Protein AF-A0A2N9E456-F1 (afdb_monomer_lite)

Organism: Fagus sylvatica (NCBI:txid28930)

Sequence (264 aa):
MEGVVNAGYGVIGQSILLLRNAWPKTLQVLQVRELAEKDSENGVFKTLRSDVTRFLTTILIGTTVINIGATALVTEAATAIFGEAGVSAATGVMTVAILLLTEITPKSIAVHNATEVARFVVRPVAWLSLVLYPVGRVVTYLSMGMLKILGLKGISEPYVTEDELKLMLRGAELSGAIEEEEQVMTPLVDVVAIDASAILIDFHTLWVTHQYSRVPVFEQRVDNIVGIAYAMDLLDYAQKGELLETTTVGDMAHKPAYFVPGNL

Radius of gyration: 32.32 Å; chains: 1; bounding box: 83×36×90 Å

pLDDT: mean 74.32, std 17.69, range [34.09, 96.12]

Structure (mmCIF, N/CA/C/O backbone):
data_AF-A0A2N9E456-F1
#
_entry.id   AF-A0A2N9E456-F1
#
loop_
_atom_site.group_PDB
_atom_site.id
_atom_site.type_symbol
_atom_site.label_atom_id
_atom_site.label_alt_id
_atom_site.label_comp_id
_atom_site.label_asym_id
_atom_site.label_entity_id
_atom_site.label_seq_id
_atom_site.pdbx_PDB_ins_code
_atom_site.Cartn_x
_atom_site.Cartn_y
_atom_site.Cartn_z
_atom_site.occupancy
_atom_site.B_iso_or_equiv
_atom_site.auth_seq_id
_atom_site.auth_comp_id
_atom_site.auth_asym_id
_atom_site.auth_atom_id
_atom_site.pdbx_PDB_model_num
ATOM 1 N N . MET A 1 1 ? 40.305 11.218 13.269 1.00 42.56 1 MET A N 1
ATOM 2 C CA . MET A 1 1 ? 39.762 10.784 11.959 1.00 42.56 1 MET A CA 1
ATOM 3 C C . MET A 1 1 ? 38.807 9.590 12.055 1.00 42.56 1 MET A C 1
ATOM 5 O O . MET A 1 1 ? 38.138 9.315 11.074 1.00 42.56 1 MET A O 1
ATOM 9 N N . GLU A 1 2 ? 38.655 8.932 13.211 1.00 36.19 2 GLU A N 1
ATOM 10 C CA . GLU A 1 2 ? 37.734 7.786 13.369 1.00 36.19 2 GLU A CA 1
ATOM 11 C C . GLU A 1 2 ? 36.266 8.180 13.641 1.00 36.19 2 GLU A C 1
ATOM 13 O O . GLU A 1 2 ? 35.354 7.427 13.314 1.00 36.19 2 GLU A O 1
ATOM 18 N N . GLY A 1 3 ? 36.006 9.392 14.152 1.00 36.09 3 GLY A N 1
ATOM 19 C CA . GLY A 1 3 ? 34.644 9.859 14.464 1.00 36.09 3 GLY A CA 1
ATOM 20 C C . GLY A 1 3 ? 33.765 10.200 13.250 1.00 36.09 3 GLY A C 1
ATOM 21 O O . GLY A 1 3 ? 32.547 10.107 13.336 1.00 36.09 3 GLY A O 1
ATOM 22 N N . VAL A 1 4 ? 34.361 10.546 12.101 1.00 43.16 4 VAL A N 1
ATOM 23 C CA . VAL A 1 4 ? 33.618 10.875 10.863 1.00 43.16 4 VAL A CA 1
ATOM 24 C C . VAL A 1 4 ? 33.298 9.612 10.056 1.00 43.16 4 VAL A C 1
ATOM 26 O O . VAL A 1 4 ? 32.248 9.520 9.427 1.00 43.16 4 VAL A O 1
ATOM 29 N N . VAL A 1 5 ? 34.164 8.599 10.135 1.00 42.00 5 VAL A N 1
ATOM 30 C CA . VAL A 1 5 ? 33.972 7.311 9.458 1.00 42.00 5 VAL A CA 1
ATOM 31 C C . VAL A 1 5 ? 32.828 6.524 10.109 1.00 42.00 5 VAL A C 1
ATOM 33 O O . VAL A 1 5 ? 32.003 5.959 9.398 1.00 42.00 5 VAL A O 1
ATOM 36 N N . ASN A 1 6 ? 32.694 6.568 11.440 1.00 40.19 6 ASN A N 1
ATOM 37 C CA . ASN A 1 6 ? 31.631 5.848 12.153 1.00 40.19 6 ASN A CA 1
ATOM 38 C C . ASN A 1 6 ? 30.237 6.497 11.993 1.00 40.19 6 ASN A C 1
ATOM 40 O O . ASN A 1 6 ? 29.226 5.800 11.943 1.00 40.19 6 ASN A O 1
ATOM 44 N N . ALA A 1 7 ? 30.175 7.824 11.817 1.00 44.28 7 ALA A N 1
ATOM 45 C CA . ALA A 1 7 ? 28.930 8.528 11.492 1.00 44.28 7 ALA A CA 1
ATOM 46 C C . ALA A 1 7 ? 28.419 8.187 10.076 1.00 44.28 7 ALA A C 1
ATOM 48 O O . ALA A 1 7 ? 27.214 8.047 9.868 1.00 44.28 7 ALA A O 1
ATOM 49 N N . GLY A 1 8 ? 29.328 7.976 9.114 1.00 38.44 8 GLY A N 1
ATOM 50 C CA . GLY A 1 8 ? 28.985 7.577 7.745 1.00 38.44 8 GLY A CA 1
ATOM 51 C C . GLY A 1 8 ? 28.333 6.193 7.656 1.00 38.44 8 GLY A C 1
ATOM 52 O O . GLY A 1 8 ? 27.357 6.027 6.927 1.00 38.44 8 GLY A O 1
ATOM 53 N N . TYR A 1 9 ? 28.798 5.216 8.444 1.00 42.78 9 TYR A N 1
ATOM 54 C CA . TYR A 1 9 ? 28.196 3.876 8.483 1.00 42.78 9 TYR A CA 1
ATOM 55 C C . TYR A 1 9 ? 26.791 3.864 9.105 1.00 42.78 9 TYR A C 1
ATOM 57 O O . TYR A 1 9 ? 25.938 3.103 8.651 1.00 42.78 9 TYR A O 1
ATOM 65 N N . GLY A 1 10 ? 26.515 4.735 10.084 1.00 41.53 10 GLY A N 1
ATOM 66 C CA . GLY A 1 10 ? 25.181 4.888 10.675 1.00 41.53 10 GLY A CA 1
ATOM 67 C C . GLY A 1 10 ? 24.162 5.493 9.706 1.00 41.53 10 GLY A C 1
ATOM 68 O O . GLY A 1 10 ? 23.054 4.975 9.582 1.00 41.53 10 GLY A O 1
ATOM 69 N N . VAL A 1 11 ? 24.556 6.530 8.957 1.00 48.69 11 VAL A N 1
ATOM 70 C CA . VAL A 1 11 ? 23.684 7.196 7.973 1.00 48.69 11 VAL A CA 1
ATOM 71 C C . VAL A 1 11 ? 23.459 6.313 6.746 1.00 48.69 11 VAL A C 1
ATOM 73 O O . VAL A 1 11 ? 22.325 6.170 6.307 1.00 48.69 11 VAL A O 1
ATOM 76 N N . ILE A 1 12 ? 24.497 5.640 6.235 1.00 45.59 12 ILE A N 1
ATOM 77 C CA . ILE A 1 12 ? 24.359 4.693 5.115 1.00 45.59 12 ILE A CA 1
ATOM 78 C C . ILE A 1 12 ? 23.543 3.465 5.549 1.00 45.59 12 ILE A C 1
ATOM 80 O O . ILE A 1 12 ? 22.688 3.007 4.796 1.00 45.59 12 ILE A O 1
ATOM 84 N N . GLY A 1 13 ? 23.726 2.976 6.779 1.00 39.78 13 GLY A N 1
ATOM 85 C CA . GLY A 1 13 ? 22.918 1.901 7.360 1.00 39.78 13 GLY A CA 1
ATOM 86 C C . GLY A 1 13 ? 21.447 2.286 7.546 1.00 39.78 13 GLY A C 1
ATOM 87 O O . GLY A 1 13 ? 20.573 1.493 7.203 1.00 39.78 13 GLY A O 1
ATOM 88 N N . GLN A 1 14 ? 21.158 3.511 8.004 1.00 39.75 14 GLN A N 1
ATOM 89 C CA . GLN A 1 14 ? 19.794 4.049 8.099 1.00 39.75 14 GLN A CA 1
ATOM 90 C C . GLN A 1 14 ? 19.174 4.315 6.727 1.00 39.75 14 GLN A C 1
ATOM 92 O O . GLN A 1 14 ? 18.017 3.970 6.530 1.00 39.75 14 GLN A O 1
ATOM 97 N N . SER A 1 15 ? 19.910 4.852 5.754 1.00 34.66 15 SER A N 1
ATOM 98 C CA . SER A 1 15 ? 19.414 5.023 4.383 1.00 34.66 15 SER A CA 1
ATOM 99 C C . SER A 1 15 ? 19.150 3.676 3.703 1.00 34.66 15 SER A C 1
ATOM 101 O O . SER A 1 15 ? 18.151 3.540 3.003 1.00 34.66 15 SER A O 1
ATOM 103 N N . ILE A 1 16 ? 19.973 2.654 3.962 1.00 40.09 16 ILE A N 1
ATOM 104 C CA . ILE A 1 16 ? 19.737 1.271 3.517 1.00 40.09 16 ILE A CA 1
ATOM 105 C C . ILE A 1 16 ? 18.525 0.662 4.232 1.00 40.09 16 ILE A C 1
ATOM 107 O O . ILE A 1 16 ? 17.759 -0.046 3.589 1.00 40.09 16 ILE A O 1
ATOM 111 N N . LEU A 1 17 ? 18.294 0.954 5.517 1.00 39.62 17 LEU A N 1
ATOM 112 C CA . LEU A 1 17 ? 17.092 0.522 6.246 1.00 39.62 17 LEU A CA 1
ATOM 113 C C . LEU A 1 17 ? 15.823 1.242 5.769 1.00 39.62 17 LEU A C 1
ATOM 115 O O . LEU A 1 17 ? 14.792 0.598 5.626 1.00 39.62 17 LEU A O 1
ATOM 119 N N . LEU A 1 18 ? 15.896 2.534 5.449 1.00 38.31 18 LEU A N 1
ATOM 120 C CA . LEU A 1 18 ? 14.799 3.306 4.855 1.00 38.31 18 LEU A CA 1
ATOM 121 C C . LEU A 1 18 ? 14.486 2.838 3.423 1.00 38.31 18 LEU A C 1
ATOM 123 O O . LEU A 1 18 ? 13.324 2.791 3.032 1.00 38.31 18 LEU A O 1
ATOM 127 N N . LEU A 1 19 ? 15.505 2.414 2.666 1.00 34.56 19 LEU A N 1
ATOM 128 C CA . LEU A 1 19 ? 15.345 1.750 1.367 1.00 34.56 19 LEU A CA 1
ATOM 129 C C . LEU A 1 19 ? 14.877 0.288 1.495 1.00 34.56 19 LEU A C 1
ATOM 131 O O . LEU A 1 19 ? 14.211 -0.212 0.592 1.00 34.56 19 LEU A O 1
ATOM 135 N N . ARG A 1 20 ? 15.193 -0.404 2.600 1.00 34.09 20 ARG A N 1
ATOM 136 C CA . ARG A 1 20 ? 14.698 -1.758 2.915 1.00 34.09 20 ARG A CA 1
ATOM 137 C C . ARG A 1 20 ? 13.231 -1.724 3.339 1.00 34.09 20 ARG A C 1
ATOM 139 O O . ARG A 1 20 ? 12.470 -2.602 2.950 1.00 34.09 20 ARG A O 1
ATOM 146 N N . ASN A 1 21 ? 12.830 -0.672 4.045 1.00 39.59 21 ASN A N 1
ATOM 147 C CA . ASN A 1 21 ? 11.460 -0.365 4.444 1.00 39.59 21 ASN A CA 1
ATOM 148 C C . ASN A 1 21 ? 10.699 0.335 3.309 1.00 39.59 21 ASN A C 1
ATOM 150 O O . ASN A 1 21 ? 9.959 1.275 3.578 1.00 39.59 21 ASN A O 1
ATOM 154 N N . ALA A 1 22 ? 10.926 -0.081 2.052 1.00 40.78 22 ALA A N 1
ATOM 155 C CA . ALA A 1 22 ? 10.379 0.505 0.829 1.00 40.78 22 ALA A CA 1
ATOM 156 C C . ALA A 1 22 ? 8.839 0.560 0.848 1.00 40.78 22 ALA A C 1
ATOM 158 O O . ALA A 1 22 ? 8.129 -0.235 0.226 1.00 40.78 22 ALA A O 1
ATOM 159 N N . TRP A 1 23 ? 8.392 1.617 1.510 1.00 42.38 23 TRP A N 1
ATOM 160 C CA . TRP A 1 23 ? 7.090 2.239 1.656 1.00 42.38 23 TRP A CA 1
ATOM 161 C C . TRP A 1 23 ? 6.220 2.235 0.386 1.00 42.38 23 TRP A C 1
ATOM 163 O O . TRP A 1 23 ? 5.009 2.093 0.521 1.00 42.38 23 TRP A O 1
ATOM 173 N N . PRO A 1 24 ? 6.753 2.272 -0.860 1.00 50.72 24 PRO A N 1
ATOM 174 C CA . PRO A 1 24 ? 5.898 2.194 -2.043 1.00 50.72 24 PRO A CA 1
ATOM 175 C C . PRO A 1 24 ? 5.266 0.816 -2.268 1.00 50.72 24 PRO A C 1
ATOM 177 O O . PRO A 1 24 ? 4.160 0.746 -2.792 1.00 50.72 24 PRO A O 1
ATOM 180 N N . LYS A 1 25 ? 5.943 -0.287 -1.913 1.00 43.06 25 LYS A N 1
ATOM 181 C CA . LYS A 1 25 ? 5.446 -1.637 -2.243 1.00 43.06 25 LYS A CA 1
ATOM 182 C C . LYS A 1 25 ? 4.416 -2.138 -1.236 1.00 43.06 25 LYS A C 1
ATOM 184 O O . LYS A 1 25 ? 3.420 -2.724 -1.643 1.00 43.06 25 LYS A O 1
ATOM 189 N N . THR A 1 26 ? 4.633 -1.903 0.055 1.00 41.91 26 THR A N 1
ATOM 190 C CA . THR A 1 26 ? 3.743 -2.381 1.125 1.00 41.91 26 THR A CA 1
ATOM 191 C C . THR A 1 26 ? 2.409 -1.634 1.137 1.00 41.91 26 THR A C 1
ATOM 193 O O . THR A 1 26 ? 1.362 -2.278 1.194 1.00 41.91 26 THR A O 1
ATOM 196 N N . LEU A 1 27 ? 2.422 -0.307 0.952 1.00 47.56 27 LEU A N 1
ATOM 197 C CA . LEU A 1 27 ? 1.199 0.494 0.804 1.00 47.56 27 LEU A CA 1
ATOM 198 C C . LEU A 1 27 ? 0.395 0.109 -0.445 1.00 47.56 27 LEU A C 1
ATOM 200 O O . LEU A 1 27 ? -0.823 -0.023 -0.364 1.00 47.56 27 LEU A O 1
ATOM 204 N N . GLN A 1 28 ? 1.057 -0.158 -1.578 1.00 54.62 28 GLN A N 1
ATOM 205 C CA . GLN A 1 28 ? 0.376 -0.626 -2.794 1.00 54.62 28 GLN A CA 1
ATOM 206 C C . GLN A 1 28 ? -0.283 -1.997 -2.598 1.00 54.62 28 GLN A C 1
ATOM 208 O O . GLN A 1 28 ? -1.392 -2.218 -3.077 1.00 54.62 28 GLN A O 1
ATOM 213 N N . VAL A 1 29 ? 0.364 -2.920 -1.876 1.00 49.62 29 VAL A N 1
ATOM 214 C CA . VAL A 1 29 ? -0.201 -4.252 -1.597 1.00 49.62 29 VAL A CA 1
ATOM 215 C C . VAL A 1 29 ? -1.412 -4.166 -0.663 1.00 49.62 29 VAL A C 1
ATOM 217 O O . VAL A 1 29 ? -2.379 -4.899 -0.868 1.00 49.62 29 VAL A O 1
ATOM 220 N N . LEU A 1 30 ? -1.392 -3.268 0.325 1.00 46.62 30 LEU A N 1
ATOM 221 C CA . LEU A 1 30 ? -2.513 -3.051 1.241 1.00 46.62 30 LEU A CA 1
ATOM 222 C C . LEU A 1 30 ? -3.697 -2.348 0.586 1.00 46.62 30 LEU A C 1
ATOM 224 O O . LEU A 1 30 ? -4.810 -2.844 0.707 1.00 46.62 30 LEU A O 1
ATOM 228 N N . GLN A 1 31 ? -3.468 -1.266 -0.162 1.00 54.47 31 GLN A N 1
ATOM 229 C CA . GLN A 1 31 ? -4.537 -0.597 -0.910 1.00 54.47 31 GLN A CA 1
ATOM 230 C C . GLN A 1 31 ? -5.197 -1.563 -1.896 1.00 54.47 31 GLN A C 1
ATOM 232 O O . GLN A 1 31 ? -6.417 -1.611 -1.998 1.00 54.47 31 GLN A O 1
ATOM 237 N N . VAL A 1 32 ? -4.409 -2.399 -2.581 1.00 54.12 32 VAL A N 1
ATOM 238 C CA . VAL A 1 32 ? -4.950 -3.447 -3.457 1.00 54.12 32 VAL A CA 1
ATOM 239 C C . VAL A 1 32 ? -5.761 -4.482 -2.671 1.00 54.12 32 VAL A C 1
ATOM 241 O O . VAL A 1 32 ? -6.774 -4.948 -3.183 1.00 54.12 32 VAL A O 1
ATOM 244 N N . ARG A 1 33 ? -5.354 -4.847 -1.448 1.00 53.81 33 ARG A N 1
ATOM 245 C CA . ARG A 1 33 ? -6.107 -5.778 -0.588 1.00 53.81 33 ARG A CA 1
ATOM 246 C C . ARG A 1 33 ? -7.411 -5.172 -0.071 1.00 53.81 33 ARG A C 1
ATOM 248 O O . ARG A 1 33 ? -8.433 -5.841 -0.153 1.00 53.81 33 ARG A O 1
ATOM 255 N N . GLU A 1 34 ? -7.387 -3.926 0.382 1.00 56.16 34 GLU A N 1
ATOM 256 C CA . GLU A 1 34 ? -8.561 -3.207 0.883 1.00 56.16 34 GLU A CA 1
ATOM 257 C C . GLU A 1 34 ? -9.582 -2.951 -0.239 1.00 56.16 34 GLU A C 1
ATOM 259 O O . GLU A 1 34 ? -10.774 -3.216 -0.084 1.00 56.16 34 GLU A O 1
ATOM 264 N N . LEU A 1 35 ? -9.112 -2.528 -1.420 1.00 56.62 35 LEU A N 1
ATOM 265 C CA . LEU A 1 35 ? -9.946 -2.383 -2.617 1.00 56.62 35 LEU A CA 1
ATOM 266 C C . LEU A 1 35 ? -10.495 -3.733 -3.105 1.00 56.62 35 LEU A C 1
ATOM 268 O O . LEU A 1 35 ? -11.605 -3.782 -3.627 1.00 56.62 35 LEU A O 1
ATOM 272 N N . ALA A 1 36 ? -9.752 -4.832 -2.917 1.00 54.03 36 ALA A N 1
ATOM 273 C CA . ALA A 1 36 ? -10.228 -6.181 -3.226 1.00 54.03 36 ALA A CA 1
ATOM 274 C C . ALA A 1 36 ? -11.288 -6.694 -2.242 1.00 54.03 36 ALA A C 1
ATOM 276 O O . ALA A 1 36 ? -12.082 -7.545 -2.624 1.00 54.03 36 ALA A O 1
ATOM 277 N N . GLU A 1 37 ? -11.273 -6.233 -0.990 1.00 55.62 37 GLU A N 1
ATOM 278 C CA . GLU A 1 37 ? -12.257 -6.609 0.036 1.00 55.62 37 GLU A CA 1
ATOM 279 C C . GLU A 1 37 ? -13.548 -5.794 -0.073 1.00 55.62 37 GLU A C 1
ATOM 281 O O . GLU A 1 37 ? -14.621 -6.306 0.236 1.00 55.62 37 GLU A O 1
ATOM 286 N N . LYS A 1 38 ? -13.460 -4.558 -0.580 1.00 56.03 38 LYS A N 1
ATOM 287 C CA . LYS A 1 38 ? -14.619 -3.700 -0.873 1.00 56.03 38 LYS A CA 1
ATOM 288 C C . LYS A 1 38 ? -15.322 -4.032 -2.202 1.00 56.03 38 LYS A C 1
ATOM 290 O O . LYS A 1 38 ? -16.465 -3.619 -2.384 1.00 56.03 38 LYS A O 1
ATOM 295 N N . ASP A 1 39 ? -14.677 -4.752 -3.127 1.00 55.53 39 ASP A N 1
ATOM 296 C CA . ASP A 1 39 ? -15.237 -5.100 -4.445 1.00 55.53 39 ASP A CA 1
ATOM 297 C C . ASP A 1 39 ? -15.754 -6.558 -4.486 1.00 55.53 39 ASP A C 1
ATOM 299 O O . ASP A 1 39 ? -15.208 -7.455 -3.848 1.00 55.53 39 ASP A O 1
ATOM 303 N N . SER A 1 40 ? -16.837 -6.799 -5.232 1.00 52.50 40 SER A N 1
ATOM 304 C CA . SER A 1 40 ? -17.591 -8.073 -5.256 1.00 52.50 40 SER A CA 1
ATOM 305 C C . SER A 1 40 ? -16.731 -9.331 -5.522 1.00 52.50 40 SER A C 1
ATOM 307 O O . SER A 1 40 ? -15.751 -9.275 -6.264 1.00 52.50 40 SER A O 1
ATOM 309 N N . GLU A 1 41 ? -17.141 -10.500 -4.991 1.00 49.47 41 GLU A N 1
ATOM 310 C CA . GLU A 1 41 ? -16.428 -11.809 -4.987 1.00 49.47 41 GLU A CA 1
ATOM 311 C C . GLU A 1 41 ? -15.869 -12.327 -6.342 1.00 49.47 41 GLU A C 1
ATOM 313 O O . GLU A 1 41 ? -15.070 -13.275 -6.364 1.00 49.47 41 GLU A O 1
ATOM 318 N N . ASN A 1 42 ? -16.237 -11.704 -7.470 1.00 51.50 42 ASN A N 1
ATOM 319 C CA . ASN A 1 42 ? -15.781 -12.022 -8.833 1.00 51.50 42 ASN A CA 1
ATOM 320 C C . ASN A 1 42 ? -14.944 -10.904 -9.496 1.00 51.50 42 ASN A C 1
ATOM 322 O O . ASN A 1 42 ? -14.706 -10.934 -10.706 1.00 51.50 42 ASN A O 1
ATOM 326 N N . GLY A 1 43 ? -14.500 -9.912 -8.723 1.00 60.53 43 GLY A N 1
ATOM 327 C CA . GLY A 1 43 ? -13.805 -8.729 -9.210 1.00 60.53 43 GLY A CA 1
ATOM 328 C C . GLY A 1 43 ? -12.388 -8.986 -9.729 1.00 60.53 43 GLY A C 1
ATOM 329 O O . GLY A 1 43 ? -11.659 -9.875 -9.289 1.00 60.53 43 GLY A O 1
ATOM 330 N N . VAL A 1 44 ? -11.976 -8.108 -10.641 1.00 60.12 44 VAL A N 1
ATOM 331 C CA . VAL A 1 44 ? -10.637 -7.974 -11.236 1.00 60.12 44 VAL A CA 1
ATOM 332 C C . VAL A 1 44 ? -9.503 -8.013 -10.185 1.00 60.12 44 VAL A C 1
ATOM 334 O O . VAL A 1 44 ? -8.397 -8.486 -10.452 1.00 60.12 44 VAL A O 1
ATOM 337 N N . PHE A 1 45 ? -9.799 -7.585 -8.958 1.00 62.91 45 PHE A N 1
ATOM 338 C CA . PHE A 1 45 ? -8.882 -7.565 -7.823 1.00 62.91 45 PHE A CA 1
ATOM 339 C C . PHE A 1 45 ? -8.581 -8.942 -7.210 1.00 62.91 45 PHE A C 1
ATOM 341 O O . PHE A 1 45 ? -7.511 -9.122 -6.629 1.00 62.91 45 PHE A O 1
ATOM 348 N N . LYS A 1 46 ? -9.443 -9.952 -7.398 1.00 67.38 46 LYS A N 1
ATOM 349 C CA . LYS A 1 46 ? -9.187 -11.330 -6.939 1.00 67.38 46 LYS A CA 1
ATOM 350 C C . LYS A 1 46 ? -7.993 -11.953 -7.660 1.00 67.38 46 LYS A C 1
ATOM 352 O O . LYS A 1 46 ? -7.142 -12.567 -7.022 1.00 67.38 46 LYS A O 1
ATOM 357 N N . THR A 1 47 ? -7.899 -11.744 -8.975 1.00 64.06 47 THR A N 1
ATOM 358 C CA . THR A 1 47 ? -6.756 -12.188 -9.792 1.00 64.06 47 THR A CA 1
ATOM 359 C C . THR A 1 47 ? -5.469 -11.465 -9.397 1.00 64.06 47 THR A C 1
ATOM 361 O O . THR A 1 47 ? -4.401 -12.074 -9.383 1.00 64.06 47 THR A O 1
ATOM 364 N N . LEU A 1 48 ? -5.574 -10.185 -9.024 1.00 64.12 48 LEU A N 1
ATOM 365 C CA . LEU A 1 48 ? -4.450 -9.421 -8.486 1.00 64.12 48 LEU A CA 1
ATOM 366 C C . LEU A 1 48 ? -3.982 -10.000 -7.148 1.00 64.12 48 LEU A C 1
ATOM 368 O O . LEU A 1 48 ? -2.793 -10.246 -6.979 1.00 64.12 48 LEU A O 1
ATOM 372 N N . ARG A 1 49 ? -4.917 -10.285 -6.233 1.00 64.19 49 ARG A N 1
ATOM 373 C CA . ARG A 1 49 ? -4.648 -10.838 -4.896 1.00 64.19 49 ARG A CA 1
ATOM 374 C C . ARG A 1 49 ? -4.042 -12.238 -4.944 1.00 64.19 49 ARG A C 1
ATOM 376 O O . ARG A 1 49 ? -3.165 -12.528 -4.136 1.00 64.19 49 ARG A O 1
ATOM 383 N N . SER A 1 50 ? -4.497 -13.097 -5.858 1.00 65.56 50 SER A N 1
ATOM 384 C CA . SER A 1 50 ? -4.037 -14.489 -5.917 1.00 65.56 50 SER A CA 1
ATOM 385 C C . SER A 1 50 ? 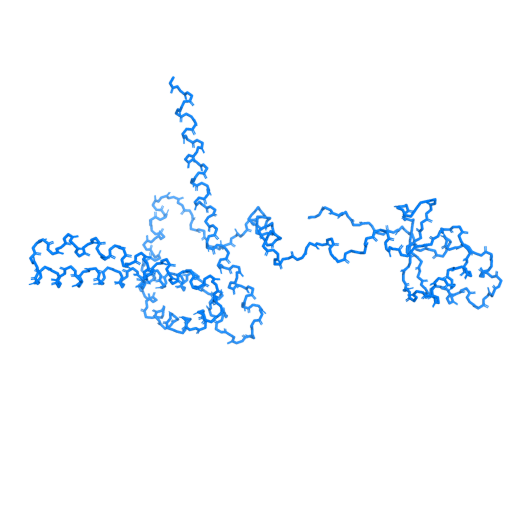-2.557 -14.625 -6.264 1.00 65.56 50 SER A C 1
ATOM 387 O O . SER A 1 50 ? -1.938 -15.598 -5.849 1.00 65.56 50 SER A O 1
ATOM 389 N N . ASP A 1 51 ? -1.992 -13.681 -7.025 1.00 66.88 51 ASP A N 1
ATOM 390 C CA . ASP A 1 51 ? -0.605 -13.794 -7.484 1.00 66.88 51 ASP A CA 1
ATOM 391 C C . ASP A 1 51 ? 0.026 -12.418 -7.779 1.00 66.88 51 ASP A C 1
ATOM 393 O O . ASP A 1 51 ? 0.474 -12.119 -8.893 1.00 66.88 51 ASP A O 1
ATOM 397 N N . VAL A 1 52 ? 0.040 -11.546 -6.759 1.00 68.44 52 VAL A N 1
ATOM 398 C CA . VAL A 1 52 ? 0.581 -10.173 -6.849 1.00 68.44 52 VAL A CA 1
ATOM 399 C C . VAL A 1 52 ? 2.014 -10.185 -7.382 1.00 68.44 52 VAL A C 1
ATOM 401 O O . VAL A 1 52 ? 2.360 -9.379 -8.243 1.00 68.44 52 VAL A O 1
ATOM 404 N N . THR A 1 53 ? 2.846 -11.122 -6.919 1.00 68.25 53 THR A N 1
ATOM 405 C CA . THR A 1 53 ? 4.244 -11.240 -7.350 1.00 68.25 53 THR A CA 1
ATOM 406 C C . THR A 1 53 ? 4.344 -11.470 -8.850 1.00 68.25 53 THR A C 1
ATOM 408 O O . THR A 1 53 ? 5.058 -10.733 -9.529 1.00 68.25 53 THR A O 1
ATOM 411 N N . ARG A 1 54 ? 3.589 -12.429 -9.399 1.00 71.81 54 ARG A N 1
ATOM 412 C CA . ARG A 1 54 ? 3.569 -12.684 -10.844 1.00 71.81 54 ARG A CA 1
ATOM 413 C C . ARG A 1 54 ? 3.137 -11.447 -11.626 1.00 71.81 54 ARG A C 1
ATOM 415 O O . ARG A 1 54 ? 3.718 -11.140 -12.671 1.00 71.81 54 ARG A O 1
ATOM 422 N N . PHE A 1 55 ? 2.133 -10.738 -11.126 1.00 73.19 55 PHE A N 1
ATOM 423 C CA . PHE A 1 55 ? 1.599 -9.547 -11.771 1.00 73.19 55 PHE A CA 1
ATOM 424 C C . PHE A 1 55 ? 2.620 -8.395 -11.783 1.00 73.19 55 PHE A C 1
ATOM 426 O O . PHE A 1 55 ? 2.903 -7.826 -12.840 1.00 73.19 55 PHE A O 1
ATOM 433 N N . LEU A 1 56 ? 3.267 -8.128 -10.644 1.00 74.25 56 LEU A N 1
ATOM 434 C CA . LEU A 1 56 ? 4.339 -7.136 -10.519 1.00 74.25 56 LEU A CA 1
ATOM 435 C C . LEU A 1 56 ? 5.556 -7.487 -11.382 1.00 74.25 56 LEU A C 1
ATOM 437 O O . LEU A 1 56 ? 6.101 -6.613 -12.055 1.00 74.25 56 LEU A O 1
ATOM 441 N N . THR A 1 57 ? 5.968 -8.757 -11.411 1.00 72.62 57 THR A N 1
ATOM 442 C CA . THR A 1 57 ? 7.066 -9.218 -12.272 1.00 72.62 57 THR A CA 1
ATOM 443 C C . THR A 1 57 ? 6.725 -9.044 -13.750 1.00 72.62 57 THR A C 1
ATOM 445 O O . THR A 1 57 ? 7.575 -8.611 -14.522 1.00 72.62 57 THR A O 1
ATOM 448 N N . THR A 1 58 ? 5.482 -9.319 -14.150 1.00 80.19 58 THR A N 1
ATOM 449 C CA . THR A 1 58 ? 5.025 -9.134 -15.537 1.00 80.19 58 THR A CA 1
ATOM 450 C C . THR A 1 58 ? 5.071 -7.663 -15.944 1.00 80.19 58 THR A C 1
ATOM 452 O O . THR A 1 58 ? 5.594 -7.348 -17.012 1.00 80.19 58 THR A O 1
ATOM 455 N N . ILE A 1 59 ? 4.575 -6.758 -15.090 1.00 80.75 59 ILE A N 1
ATOM 456 C CA . ILE A 1 59 ? 4.650 -5.310 -15.335 1.00 80.75 59 ILE A CA 1
ATOM 457 C C . ILE A 1 59 ? 6.106 -4.868 -15.446 1.00 80.75 59 ILE A C 1
ATOM 459 O O . ILE A 1 59 ? 6.442 -4.168 -16.393 1.00 80.75 59 ILE A O 1
ATOM 463 N N . LEU A 1 60 ? 6.969 -5.303 -14.523 1.00 81.56 60 LEU A N 1
ATOM 464 C CA . LEU A 1 60 ? 8.385 -4.942 -14.530 1.00 81.56 60 LEU A CA 1
ATOM 465 C C . LEU A 1 60 ? 9.080 -5.386 -15.822 1.00 81.56 60 LEU A C 1
ATOM 467 O O . LEU A 1 60 ? 9.766 -4.591 -16.453 1.00 81.56 60 LEU A O 1
ATOM 471 N N . ILE A 1 61 ? 8.873 -6.636 -16.247 1.00 81.38 61 ILE A N 1
ATOM 472 C CA . ILE A 1 61 ? 9.433 -7.132 -17.510 1.00 81.38 61 ILE A CA 1
ATOM 473 C C . ILE A 1 61 ? 8.896 -6.305 -18.682 1.00 81.38 61 ILE A C 1
ATOM 475 O O . ILE A 1 61 ? 9.673 -5.883 -19.536 1.00 81.38 61 ILE A O 1
ATOM 479 N N . GLY A 1 62 ? 7.587 -6.041 -18.713 1.00 83.75 62 GLY A N 1
ATOM 480 C CA . GLY A 1 62 ? 6.955 -5.253 -19.767 1.00 83.75 62 GLY A CA 1
ATOM 481 C C . GLY A 1 62 ? 7.533 -3.842 -19.873 1.00 83.75 62 GLY A C 1
ATOM 482 O O . GLY A 1 62 ? 7.932 -3.427 -20.961 1.00 83.75 62 GLY A O 1
ATOM 483 N N . THR A 1 63 ? 7.643 -3.122 -18.755 1.00 82.62 63 THR A N 1
ATOM 484 C CA . THR A 1 63 ? 8.201 -1.761 -18.745 1.00 82.62 63 THR A CA 1
ATOM 485 C C . THR A 1 63 ? 9.676 -1.756 -19.126 1.00 82.62 63 THR A C 1
ATOM 487 O O . THR A 1 63 ? 10.097 -0.895 -19.895 1.00 82.62 63 THR A O 1
ATOM 490 N N . THR A 1 64 ? 10.460 -2.738 -18.671 1.00 86.38 64 THR A N 1
ATOM 491 C CA . THR A 1 64 ? 11.865 -2.876 -19.071 1.00 86.38 64 THR A CA 1
ATOM 492 C C . THR A 1 64 ? 12.009 -3.130 -20.572 1.00 86.38 64 THR A C 1
ATOM 494 O O . THR A 1 64 ? 12.792 -2.443 -21.226 1.00 86.38 64 THR A O 1
ATOM 497 N N . VAL A 1 65 ? 11.244 -4.068 -21.140 1.00 87.75 65 VAL A N 1
ATOM 498 C CA . VAL A 1 65 ? 11.301 -4.384 -22.578 1.00 87.75 65 VAL A CA 1
ATOM 499 C C . VAL A 1 65 ? 10.897 -3.177 -23.420 1.00 87.75 65 VAL A C 1
ATOM 501 O O . VAL A 1 65 ? 11.595 -2.849 -24.378 1.00 87.75 65 VAL A O 1
ATOM 504 N N . ILE A 1 66 ? 9.818 -2.485 -23.044 1.00 88.25 66 ILE A N 1
ATOM 505 C CA . ILE A 1 66 ? 9.365 -1.279 -23.746 1.00 88.25 66 ILE A CA 1
ATOM 506 C C . ILE A 1 66 ? 10.425 -0.175 -23.663 1.00 88.25 66 ILE A C 1
ATOM 508 O O . ILE A 1 66 ? 10.735 0.426 -24.685 1.00 88.25 66 ILE A O 1
ATOM 512 N N . ASN A 1 67 ? 11.033 0.064 -22.497 1.00 88.50 67 ASN A N 1
ATOM 513 C CA . ASN A 1 67 ? 12.047 1.112 -22.335 1.00 88.50 67 ASN A CA 1
ATOM 514 C C . ASN A 1 67 ? 13.327 0.828 -23.128 1.00 88.50 67 ASN A C 1
ATOM 516 O O . ASN A 1 67 ? 13.857 1.730 -23.780 1.00 88.50 67 ASN A O 1
ATOM 520 N N . ILE A 1 68 ? 13.812 -0.417 -23.102 1.00 90.44 68 ILE A N 1
ATOM 521 C CA . ILE A 1 68 ? 14.998 -0.822 -23.867 1.00 90.44 68 ILE A CA 1
ATOM 522 C C . ILE A 1 68 ? 14.692 -0.760 -25.364 1.00 90.44 68 ILE A C 1
ATOM 524 O O . ILE A 1 68 ? 15.476 -0.190 -26.118 1.00 90.44 68 ILE A O 1
ATOM 528 N N . GLY A 1 69 ? 13.541 -1.288 -25.789 1.00 91.50 69 GLY A N 1
ATOM 529 C CA . GLY A 1 69 ? 13.120 -1.269 -27.188 1.00 91.50 69 GLY A CA 1
ATOM 530 C C . GLY A 1 69 ? 12.929 0.150 -27.719 1.00 91.50 69 GLY A C 1
ATOM 531 O O . GLY A 1 69 ? 13.459 0.482 -28.774 1.00 91.50 69 GLY A O 1
ATOM 532 N N . ALA A 1 70 ? 12.240 1.012 -26.969 1.00 89.88 70 ALA A N 1
ATOM 533 C CA . ALA A 1 70 ? 12.043 2.410 -27.337 1.00 89.88 70 ALA A CA 1
ATOM 534 C C . ALA A 1 70 ? 13.377 3.154 -27.433 1.00 89.88 70 ALA A C 1
ATOM 536 O O . ALA A 1 70 ? 13.614 3.849 -28.415 1.00 89.88 70 ALA A O 1
ATOM 537 N N . THR A 1 71 ? 14.270 2.970 -26.455 1.00 90.75 71 THR A N 1
ATOM 538 C CA . THR A 1 71 ? 15.611 3.571 -26.500 1.00 90.75 71 THR A CA 1
ATOM 539 C C . THR A 1 71 ? 16.384 3.089 -27.720 1.00 90.75 71 THR A C 1
ATOM 541 O O . THR A 1 71 ? 16.900 3.916 -28.460 1.00 90.75 71 THR A O 1
ATOM 544 N N . ALA A 1 72 ? 16.410 1.781 -27.982 1.00 91.75 72 ALA A N 1
ATOM 545 C CA . ALA A 1 72 ? 17.123 1.219 -29.125 1.00 91.75 72 ALA A CA 1
ATOM 546 C C . ALA A 1 72 ? 16.604 1.772 -30.462 1.00 91.75 72 ALA A C 1
ATOM 548 O O . ALA A 1 72 ? 17.398 2.254 -31.267 1.00 91.75 72 ALA A O 1
ATOM 549 N N . LEU A 1 73 ? 15.281 1.779 -30.665 1.00 92.00 73 LEU A N 1
ATOM 550 C CA . LEU A 1 73 ? 14.654 2.289 -31.889 1.00 92.00 73 LEU A CA 1
ATOM 551 C C . LEU A 1 73 ? 14.888 3.791 -32.076 1.00 92.00 73 LEU A C 1
ATOM 553 O O . LEU A 1 73 ? 15.169 4.243 -33.184 1.00 92.00 73 LEU A O 1
ATOM 557 N N . VAL A 1 74 ? 14.784 4.577 -31.002 1.00 91.69 74 VAL A N 1
ATOM 558 C CA . VAL A 1 74 ? 15.006 6.026 -31.067 1.00 91.69 74 VAL A CA 1
ATOM 559 C C . VAL A 1 74 ? 16.477 6.340 -31.314 1.00 91.69 74 VAL A C 1
ATOM 561 O O . VAL A 1 74 ? 16.776 7.217 -32.120 1.00 91.69 74 VAL A O 1
ATOM 564 N N . THR A 1 75 ? 17.401 5.618 -30.682 1.00 90.62 75 THR A N 1
ATOM 565 C CA . THR A 1 75 ? 18.836 5.759 -30.945 1.00 90.62 75 THR A CA 1
ATOM 566 C C . THR A 1 75 ? 19.175 5.383 -32.387 1.00 90.62 75 THR A C 1
ATOM 568 O O . THR A 1 75 ? 19.924 6.112 -33.037 1.00 90.62 75 THR A O 1
ATOM 571 N N . GLU A 1 76 ? 18.605 4.301 -32.921 1.00 91.88 76 GLU A N 1
ATOM 572 C CA . GLU A 1 76 ? 18.789 3.898 -34.320 1.00 91.88 76 GLU A CA 1
ATOM 573 C C . GLU A 1 76 ? 18.260 4.969 -35.284 1.00 91.88 76 GLU A C 1
ATOM 575 O O . GLU A 1 76 ? 18.991 5.433 -36.162 1.00 91.88 76 GLU A O 1
ATOM 580 N N . ALA A 1 77 ? 17.030 5.444 -35.069 1.00 91.31 77 ALA A N 1
ATOM 581 C CA . ALA A 1 77 ? 16.433 6.506 -35.875 1.00 91.31 77 ALA A CA 1
ATOM 582 C C . ALA A 1 77 ? 17.239 7.814 -35.797 1.00 91.31 77 ALA A C 1
ATOM 584 O O . ALA A 1 77 ? 17.481 8.465 -36.814 1.00 91.31 77 ALA A O 1
ATOM 585 N N . ALA A 1 78 ? 17.706 8.191 -34.605 1.00 92.19 78 ALA A N 1
ATOM 586 C CA . ALA A 1 78 ? 18.526 9.381 -34.412 1.00 92.19 78 ALA A CA 1
ATOM 587 C C . ALA A 1 78 ? 19.881 9.266 -35.119 1.00 92.19 78 ALA A C 1
ATOM 589 O O . ALA A 1 78 ? 20.333 10.236 -35.725 1.00 92.19 78 ALA A O 1
ATOM 590 N N . THR A 1 79 ? 20.490 8.079 -35.097 1.00 92.44 79 THR A N 1
ATOM 591 C CA . THR A 1 79 ? 21.736 7.805 -35.826 1.00 92.44 79 THR A CA 1
ATOM 592 C C . THR A 1 79 ? 21.519 7.926 -37.333 1.00 92.44 79 THR A C 1
ATOM 594 O O . THR A 1 79 ? 22.327 8.548 -38.019 1.00 92.44 79 THR A O 1
ATOM 597 N N . ALA A 1 80 ? 20.408 7.391 -37.850 1.00 91.69 80 ALA A N 1
ATOM 598 C CA . ALA A 1 80 ? 20.094 7.433 -39.277 1.00 91.69 80 ALA A CA 1
ATOM 599 C C . ALA A 1 80 ? 19.837 8.859 -39.800 1.00 91.69 80 ALA A C 1
ATOM 601 O O . ALA A 1 80 ? 20.187 9.163 -40.938 1.00 91.69 80 ALA A O 1
ATOM 602 N N . ILE A 1 81 ? 19.234 9.731 -38.983 1.00 92.31 81 ILE A N 1
ATOM 603 C CA . ILE A 1 81 ? 18.842 11.089 -39.400 1.00 92.31 81 ILE A CA 1
ATOM 604 C C . ILE A 1 81 ? 19.944 12.120 -39.112 1.00 92.31 81 ILE A C 1
ATOM 606 O O . ILE A 1 81 ? 20.186 13.007 -39.929 1.00 92.31 81 ILE A O 1
ATOM 610 N N . PHE A 1 82 ? 20.607 12.022 -37.957 1.00 89.44 82 PHE A N 1
ATOM 611 C CA . PHE A 1 82 ? 21.496 13.063 -37.426 1.00 89.44 82 PHE A CA 1
ATOM 612 C C . PHE A 1 82 ? 22.948 12.590 -37.213 1.00 89.44 82 PHE A C 1
ATOM 614 O O . PHE A 1 82 ? 23.779 13.365 -36.733 1.00 89.44 82 PHE A O 1
ATOM 621 N N . GLY A 1 83 ? 23.276 11.340 -37.559 1.00 88.62 83 GLY A N 1
ATOM 622 C CA . GLY A 1 83 ? 24.609 10.762 -37.365 1.00 88.62 83 GLY A CA 1
ATOM 623 C C . GLY A 1 83 ? 24.984 10.588 -35.888 1.00 88.62 83 GLY A C 1
ATOM 624 O O . GLY A 1 83 ? 24.123 10.555 -35.008 1.00 88.62 83 GLY A O 1
ATOM 625 N N . GLU A 1 84 ? 26.285 10.499 -35.589 1.00 85.25 84 GLU A N 1
ATOM 626 C CA . GLU A 1 84 ? 26.774 10.253 -34.218 1.00 85.25 84 GLU A CA 1
ATOM 627 C C . GLU A 1 84 ? 26.378 11.352 -33.216 1.00 85.25 84 GLU A C 1
ATOM 629 O O . GLU A 1 84 ? 26.105 11.062 -32.052 1.00 85.25 84 GLU A O 1
ATOM 634 N N . ALA A 1 85 ? 26.267 12.608 -33.662 1.00 83.69 85 ALA A N 1
ATOM 635 C CA . ALA A 1 85 ? 25.806 13.711 -32.814 1.00 83.69 85 ALA A CA 1
ATOM 636 C C . ALA A 1 85 ? 24.325 13.568 -32.404 1.00 83.69 85 ALA A C 1
ATOM 638 O O . ALA A 1 85 ? 23.921 14.070 -31.355 1.00 83.69 85 ALA A O 1
ATOM 639 N N . GLY A 1 86 ? 23.518 12.850 -33.193 1.00 85.25 86 GLY A N 1
ATOM 640 C CA . GLY A 1 86 ? 22.129 12.528 -32.867 1.00 85.25 86 GLY A CA 1
ATOM 641 C C . GLY A 1 86 ? 21.982 11.585 -31.678 1.00 85.25 86 GLY A C 1
ATOM 642 O O . GLY A 1 86 ? 21.008 11.683 -30.934 1.00 85.25 86 GLY A O 1
ATOM 643 N N . VAL A 1 87 ? 22.959 10.700 -31.462 1.00 89.88 87 VAL A N 1
ATOM 644 C CA . VAL A 1 87 ? 22.910 9.669 -30.414 1.00 89.88 87 VAL A CA 1
ATOM 645 C C . VAL A 1 87 ? 22.936 10.286 -29.018 1.00 89.88 87 VAL A C 1
ATOM 647 O O . VAL A 1 87 ? 22.165 9.882 -28.145 1.00 89.88 87 VAL A O 1
ATOM 650 N N . SER A 1 88 ? 23.792 11.285 -28.797 1.00 88.44 88 SER A N 1
ATOM 651 C CA . SER A 1 88 ? 23.924 11.948 -27.495 1.00 88.44 88 SER A CA 1
ATOM 652 C C . SER A 1 88 ? 22.667 12.747 -27.141 1.00 88.44 88 SER A C 1
ATOM 654 O O . SER A 1 88 ? 22.149 12.624 -26.028 1.00 88.44 88 SER A O 1
ATOM 656 N N . ALA A 1 89 ? 22.117 13.485 -28.110 1.00 87.06 89 ALA A N 1
ATOM 657 C CA . ALA A 1 89 ? 20.859 14.207 -27.953 1.00 87.06 89 ALA A CA 1
ATOM 658 C C . ALA A 1 89 ? 19.683 13.247 -27.699 1.00 87.06 89 ALA A C 1
ATOM 660 O O . ALA A 1 89 ? 18.916 13.448 -26.756 1.00 87.06 89 ALA A O 1
ATOM 661 N N . ALA A 1 90 ? 19.580 12.164 -28.477 1.00 89.38 90 ALA A N 1
ATOM 662 C CA . ALA A 1 90 ? 18.544 11.149 -28.312 1.00 89.38 90 ALA A CA 1
ATOM 663 C C . ALA A 1 90 ? 18.605 10.475 -26.938 1.00 89.38 90 ALA A C 1
ATOM 665 O O . ALA A 1 90 ? 17.571 10.295 -26.303 1.00 89.38 90 ALA A O 1
ATOM 666 N N . THR A 1 91 ? 19.805 10.169 -26.440 1.00 89.62 91 THR A N 1
ATOM 667 C CA . THR A 1 91 ? 19.995 9.560 -25.114 1.00 89.62 91 THR A CA 1
ATOM 668 C C . THR A 1 91 ? 19.502 10.484 -23.999 1.00 89.62 91 THR A C 1
ATOM 670 O O . THR A 1 91 ? 18.765 10.048 -23.110 1.00 89.62 91 THR A O 1
ATOM 673 N N . GLY A 1 92 ? 19.861 11.772 -24.056 1.00 90.25 92 GLY A N 1
ATOM 674 C CA . GLY A 1 92 ? 19.414 12.759 -23.070 1.00 90.25 92 GLY A CA 1
ATOM 675 C C . GLY A 1 92 ? 17.895 12.945 -23.082 1.00 90.25 92 GLY A C 1
ATOM 676 O O . GLY A 1 92 ? 17.252 12.870 -22.033 1.00 90.25 92 GLY A O 1
ATOM 677 N N . VAL A 1 93 ? 17.310 13.109 -24.272 1.00 90.56 93 VAL A N 1
ATOM 678 C CA . VAL A 1 93 ? 15.858 13.273 -24.442 1.00 90.56 93 VAL A CA 1
ATOM 679 C C . VAL A 1 93 ? 15.101 12.022 -23.993 1.00 90.56 93 VAL A C 1
ATOM 681 O O . VAL A 1 93 ? 14.132 12.139 -23.243 1.00 90.56 93 VAL A O 1
ATOM 684 N N . MET A 1 94 ? 15.559 10.827 -24.379 1.00 91.75 94 MET A N 1
ATOM 685 C CA . MET A 1 94 ? 14.919 9.566 -23.993 1.00 91.75 94 MET A CA 1
ATOM 686 C C . MET A 1 94 ? 14.979 9.312 -22.494 1.00 91.75 94 MET A C 1
ATOM 688 O O . MET A 1 94 ? 14.001 8.827 -21.933 1.00 91.75 94 MET A O 1
ATOM 692 N N . THR A 1 95 ? 16.074 9.678 -21.826 1.00 91.12 95 THR A N 1
ATOM 693 C CA . THR A 1 95 ? 16.186 9.532 -20.368 1.00 91.12 95 THR A CA 1
ATOM 694 C C . THR A 1 95 ? 15.099 10.340 -19.658 1.00 91.12 95 THR A C 1
ATOM 696 O O . THR A 1 95 ? 14.384 9.809 -18.810 1.00 91.12 95 THR A O 1
ATOM 699 N N . VAL A 1 96 ? 14.917 11.606 -20.045 1.00 93.12 96 VAL A N 1
ATOM 700 C CA . VAL A 1 96 ? 13.865 12.461 -19.474 1.00 93.12 96 VAL A CA 1
ATOM 701 C C . VAL A 1 96 ? 12.475 11.942 -19.848 1.00 93.12 96 VAL A C 1
ATOM 703 O O . VAL A 1 96 ? 11.600 11.858 -18.988 1.00 93.12 96 VAL A O 1
ATOM 706 N N . ALA A 1 97 ? 12.272 11.551 -21.108 1.00 91.00 97 ALA A N 1
ATOM 707 C CA . ALA A 1 97 ? 10.986 11.058 -21.588 1.00 91.00 97 ALA A CA 1
ATOM 708 C C . ALA A 1 97 ? 10.554 9.768 -20.875 1.00 91.00 97 ALA A C 1
ATOM 710 O O . ALA A 1 97 ? 9.414 9.685 -20.428 1.00 91.00 97 ALA A O 1
ATOM 711 N N . ILE A 1 98 ? 11.453 8.793 -20.710 1.00 90.06 98 ILE A N 1
ATOM 712 C CA . ILE A 1 98 ? 11.165 7.537 -20.002 1.00 90.06 98 ILE A CA 1
ATOM 713 C C . ILE A 1 98 ? 10.842 7.809 -18.533 1.00 90.06 98 ILE A C 1
ATOM 715 O O . ILE A 1 98 ? 9.852 7.282 -18.019 1.00 90.06 98 ILE A O 1
ATOM 719 N N . LEU A 1 99 ? 11.643 8.646 -17.863 1.00 89.44 99 LEU A N 1
ATOM 720 C CA . LEU A 1 99 ? 11.415 8.972 -16.456 1.00 89.44 99 LEU A CA 1
ATOM 721 C C . LEU A 1 99 ? 10.060 9.641 -16.251 1.00 89.44 99 LEU A C 1
ATOM 723 O O . LEU A 1 99 ? 9.318 9.250 -15.356 1.00 89.44 99 LEU A O 1
ATOM 727 N N . LEU A 1 100 ? 9.704 10.621 -17.079 1.00 87.31 100 LEU A N 1
ATOM 728 C CA . LEU A 1 100 ? 8.431 11.317 -16.930 1.00 87.31 100 LEU A CA 1
ATOM 729 C C . LEU A 1 100 ? 7.258 10.435 -17.370 1.00 87.31 100 LEU A C 1
ATOM 731 O O . LEU A 1 100 ? 6.352 10.183 -16.581 1.00 87.31 100 LEU A O 1
ATOM 735 N N . LEU A 1 101 ? 7.285 9.930 -18.603 1.00 85.00 101 LEU A N 1
ATOM 736 C CA . LEU A 1 101 ? 6.117 9.325 -19.245 1.00 85.00 101 LEU A CA 1
ATOM 737 C C . LEU A 1 101 ? 5.907 7.856 -18.890 1.00 85.00 101 LEU A C 1
ATOM 739 O O . LEU A 1 101 ? 4.760 7.420 -18.840 1.00 85.00 101 LEU A O 1
ATOM 743 N N . THR A 1 102 ? 6.974 7.090 -18.657 1.00 81.38 102 THR A N 1
ATOM 744 C CA . THR A 1 102 ? 6.866 5.643 -18.404 1.00 81.38 102 THR A CA 1
ATOM 745 C C . THR A 1 102 ? 6.984 5.303 -16.925 1.00 81.38 102 THR A C 1
ATOM 747 O O . THR A 1 102 ? 6.486 4.265 -16.488 1.00 81.38 102 THR A O 1
ATOM 750 N N . GLU A 1 103 ? 7.628 6.165 -16.138 1.00 78.19 103 GLU A N 1
ATOM 751 C CA . GLU A 1 103 ? 7.919 5.874 -14.741 1.00 78.19 103 GLU A CA 1
ATOM 752 C C . GLU A 1 103 ? 7.143 6.753 -13.756 1.00 78.19 103 GLU A C 1
ATOM 754 O O . GLU A 1 103 ? 6.309 6.234 -13.015 1.00 78.19 103 GLU A O 1
ATOM 759 N N . ILE A 1 104 ? 7.397 8.059 -13.727 1.00 78.56 104 ILE A N 1
ATOM 760 C CA . ILE A 1 104 ? 6.887 8.959 -12.686 1.00 78.56 104 ILE A CA 1
ATOM 761 C C . ILE A 1 104 ? 5.390 9.222 -12.877 1.00 78.56 104 ILE A C 1
ATOM 763 O O . ILE A 1 104 ? 4.610 8.999 -11.949 1.00 78.56 104 ILE A O 1
ATOM 767 N N . THR A 1 105 ? 4.964 9.657 -14.067 1.00 80.81 105 THR A N 1
ATOM 768 C CA . THR A 1 105 ? 3.564 10.032 -14.316 1.00 80.81 105 THR A CA 1
ATOM 769 C C . THR A 1 105 ? 2.601 8.847 -14.172 1.00 80.81 105 THR A C 1
ATOM 771 O O . THR A 1 105 ? 1.629 8.989 -13.427 1.00 80.81 105 THR A O 1
ATOM 774 N N . PRO A 1 106 ? 2.843 7.660 -14.769 1.00 78.00 106 PRO A N 1
ATOM 775 C CA . PRO A 1 106 ? 1.929 6.529 -14.609 1.00 78.00 106 PRO A CA 1
ATOM 776 C C . PRO A 1 106 ? 1.838 6.044 -13.162 1.00 78.00 106 PRO A C 1
ATOM 778 O O . PRO A 1 106 ? 0.744 5.729 -12.694 1.00 78.00 106 PRO A O 1
ATOM 781 N N . LYS A 1 107 ? 2.962 6.028 -12.427 1.00 74.69 107 LYS A N 1
ATOM 782 C CA . LYS A 1 107 ? 2.964 5.675 -10.998 1.00 74.69 107 LYS A CA 1
ATOM 783 C C . LYS A 1 107 ? 2.169 6.688 -10.177 1.00 74.69 107 LYS A C 1
ATOM 785 O O . LYS A 1 107 ? 1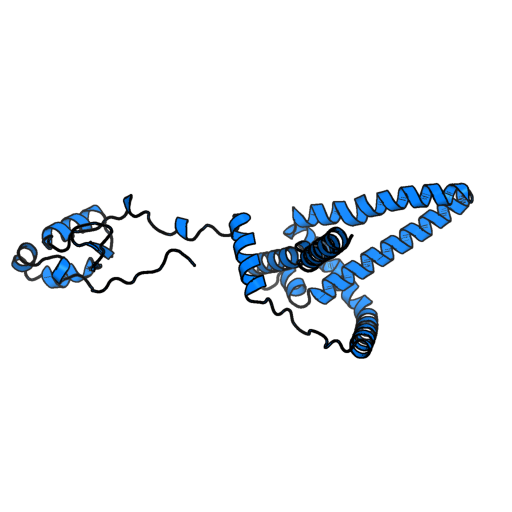.397 6.282 -9.317 1.00 74.69 107 LYS A O 1
ATOM 790 N N . SER A 1 108 ? 2.319 7.983 -10.456 1.00 74.88 108 SER A N 1
ATOM 791 C CA . SER A 1 108 ? 1.568 9.037 -9.766 1.00 74.88 108 SER A CA 1
ATOM 792 C C . SER A 1 108 ? 0.059 8.916 -10.012 1.00 74.88 108 SER A C 1
ATOM 794 O O . SER A 1 108 ? -0.716 8.924 -9.058 1.00 74.88 108 SER A O 1
ATOM 796 N N . ILE A 1 109 ? -0.364 8.692 -11.261 1.00 72.19 109 ILE A N 1
ATOM 797 C CA . ILE A 1 109 ? -1.781 8.475 -11.599 1.00 72.19 109 ILE A CA 1
ATOM 798 C C . ILE A 1 109 ? -2.322 7.218 -10.905 1.00 72.19 109 ILE A C 1
ATOM 800 O O . ILE A 1 109 ? -3.428 7.246 -10.368 1.00 72.19 109 ILE A O 1
ATOM 804 N N . ALA A 1 110 ? -1.543 6.133 -10.867 1.00 67.56 110 ALA A N 1
ATOM 805 C CA . ALA A 1 110 ? -1.938 4.895 -10.199 1.00 67.56 110 ALA A CA 1
ATOM 806 C C . ALA A 1 110 ? -2.125 5.062 -8.683 1.00 67.56 110 ALA A C 1
ATOM 808 O O . ALA A 1 110 ? -2.967 4.382 -8.108 1.00 67.56 110 ALA A O 1
ATOM 809 N N . VAL A 1 111 ? -1.379 5.965 -8.039 1.00 67.00 111 VAL A N 1
ATOM 810 C CA . VAL A 1 111 ? -1.550 6.269 -6.609 1.00 67.00 111 VAL A CA 1
ATOM 811 C C . VAL A 1 111 ? -2.832 7.065 -6.357 1.00 67.00 111 VAL A C 1
ATOM 813 O O . VAL A 1 111 ? -3.541 6.783 -5.397 1.00 67.00 111 VAL A O 1
ATOM 816 N N . HIS A 1 112 ? -3.163 8.031 -7.218 1.00 66.06 112 HIS A N 1
ATOM 817 C CA . HIS A 1 112 ? -4.364 8.856 -7.039 1.00 66.06 112 HIS A CA 1
ATOM 818 C C . HIS A 1 112 ? -5.660 8.172 -7.488 1.00 66.06 112 HIS A C 1
ATOM 820 O O . HIS A 1 112 ? -6.718 8.465 -6.940 1.00 66.06 112 HIS A O 1
ATOM 826 N N . ASN A 1 113 ? -5.595 7.275 -8.476 1.00 70.69 113 ASN A N 1
ATOM 827 C CA . ASN A 1 113 ? -6.763 6.611 -9.055 1.00 70.69 113 ASN A CA 1
ATOM 828 C C . ASN A 1 113 ? -6.557 5.090 -9.178 1.00 70.69 113 ASN A C 1
ATOM 830 O O . ASN A 1 113 ? -6.692 4.498 -10.252 1.00 70.69 113 ASN A O 1
ATOM 834 N N . ALA A 1 114 ? -6.194 4.450 -8.064 1.00 66.25 114 ALA A N 1
ATOM 835 C CA . ALA A 1 114 ? -5.808 3.040 -8.027 1.00 66.25 114 ALA A CA 1
ATOM 836 C C . ALA A 1 114 ? -6.884 2.097 -8.591 1.00 66.25 114 ALA A C 1
ATOM 838 O O . ALA A 1 114 ? -6.563 1.170 -9.337 1.00 66.25 114 ALA A O 1
ATOM 839 N N . THR A 1 115 ? -8.160 2.343 -8.284 1.00 68.19 115 THR A N 1
ATOM 840 C CA . THR A 1 115 ? -9.266 1.442 -8.640 1.00 68.19 115 THR A CA 1
ATOM 841 C C . THR A 1 115 ? -9.516 1.383 -10.146 1.00 68.19 115 THR A C 1
ATOM 843 O O . THR A 1 115 ? -9.610 0.294 -10.723 1.00 68.19 115 THR A O 1
ATOM 846 N N . GLU A 1 116 ? -9.609 2.537 -10.809 1.00 72.44 116 GLU A N 1
ATOM 847 C CA . GLU A 1 116 ? -9.868 2.588 -12.251 1.00 72.44 116 GLU A CA 1
ATOM 848 C C . GLU A 1 116 ? -8.653 2.125 -13.054 1.00 72.44 116 GLU A C 1
ATOM 850 O O . GLU A 1 116 ? -8.793 1.335 -13.995 1.00 72.44 116 GLU A O 1
ATOM 855 N N . VAL A 1 117 ? -7.454 2.552 -12.640 1.00 73.56 117 VAL A N 1
ATOM 856 C CA . VAL A 1 117 ? -6.194 2.134 -13.267 1.00 73.56 117 VAL A CA 1
ATOM 857 C C . VAL A 1 117 ? -6.031 0.621 -13.159 1.00 73.56 117 VAL A C 1
ATOM 859 O O . VAL A 1 117 ? -5.747 -0.031 -14.165 1.00 73.56 117 VAL A O 1
ATOM 862 N N . ALA A 1 118 ? -6.283 0.029 -11.987 1.00 72.56 118 ALA A N 1
ATOM 863 C CA . ALA A 1 118 ? -6.251 -1.419 -11.825 1.00 72.56 118 ALA A CA 1
ATOM 864 C C . ALA A 1 118 ? -7.247 -2.098 -12.774 1.00 72.56 118 ALA A C 1
ATOM 866 O O . ALA A 1 118 ? -6.850 -2.963 -13.555 1.00 72.56 118 ALA A O 1
ATOM 867 N N . ARG A 1 119 ? -8.516 -1.672 -12.795 1.00 74.75 119 ARG A N 1
ATOM 868 C CA . ARG A 1 119 ? -9.545 -2.281 -13.656 1.00 74.75 119 ARG A CA 1
ATOM 869 C C . ARG A 1 119 ? -9.153 -2.295 -15.138 1.00 74.75 119 ARG A C 1
ATOM 871 O O . ARG A 1 119 ? -9.425 -3.279 -15.830 1.00 74.75 119 ARG A O 1
ATOM 878 N N . PHE A 1 120 ? -8.498 -1.236 -15.607 1.00 78.31 120 PHE A N 1
ATOM 879 C CA . PHE A 1 120 ? -7.991 -1.143 -16.974 1.00 78.31 120 PHE A CA 1
ATOM 880 C C . PHE A 1 120 ? -6.755 -2.029 -17.211 1.00 78.31 120 PHE A C 1
ATOM 882 O O . PHE A 1 120 ? -6.698 -2.756 -18.202 1.00 78.31 120 PHE A O 1
ATOM 889 N N . VAL A 1 121 ? -5.783 -2.009 -16.293 1.00 78.88 121 VAL A N 1
ATOM 890 C CA . VAL A 1 121 ? -4.464 -2.648 -16.458 1.00 78.88 121 VAL A CA 1
ATOM 891 C C . VAL A 1 121 ? -4.481 -4.156 -16.176 1.00 78.88 121 VAL A C 1
ATOM 893 O O . VAL A 1 121 ? -3.713 -4.900 -16.792 1.00 78.88 121 VAL A O 1
ATOM 896 N N . VAL A 1 122 ? -5.368 -4.650 -15.305 1.00 79.69 122 VAL A N 1
ATOM 897 C CA . VAL A 1 122 ? -5.407 -6.075 -14.927 1.00 79.69 122 VAL A CA 1
ATOM 898 C C . VAL A 1 122 ? -5.601 -7.001 -16.114 1.00 79.69 122 VAL A C 1
ATOM 900 O O . VAL A 1 122 ? -4.890 -7.997 -16.220 1.00 79.69 122 VAL A O 1
ATOM 903 N N . ARG A 1 123 ? -6.526 -6.698 -17.025 1.00 81.38 123 ARG A N 1
ATOM 904 C CA . ARG A 1 123 ? -6.824 -7.594 -18.153 1.00 81.38 123 ARG A CA 1
ATOM 905 C C . ARG A 1 123 ? -5.632 -7.737 -19.118 1.00 81.38 123 ARG A C 1
ATOM 907 O O . ARG A 1 123 ? -5.231 -8.880 -19.357 1.00 81.38 123 ARG A O 1
ATOM 914 N N . PRO A 1 124 ? -5.020 -6.645 -19.625 1.00 83.56 124 PRO A N 1
ATOM 915 C CA . PRO A 1 124 ? -3.823 -6.732 -20.461 1.00 83.56 124 PRO A CA 1
ATOM 916 C C . PRO A 1 124 ? -2.662 -7.454 -19.779 1.00 83.56 124 PRO A C 1
ATOM 918 O O . PRO A 1 124 ? -2.035 -8.327 -20.377 1.00 83.56 124 PRO A O 1
ATOM 921 N N . VAL A 1 125 ? -2.387 -7.125 -18.515 1.00 83.88 125 VAL A N 1
ATOM 922 C CA . VAL A 1 125 ? -1.249 -7.707 -17.796 1.00 83.88 125 VAL A CA 1
ATOM 923 C C . VAL A 1 125 ? -1.504 -9.168 -17.445 1.00 83.88 125 VAL A C 1
ATOM 925 O O . VAL A 1 125 ? -0.583 -9.968 -17.543 1.00 83.88 125 VAL A O 1
ATOM 928 N N . ALA A 1 126 ? -2.731 -9.565 -17.100 1.00 81.62 126 ALA A N 1
ATOM 929 C CA . ALA A 1 126 ? -3.061 -10.969 -16.857 1.00 81.62 126 ALA A CA 1
ATOM 930 C C . ALA A 1 126 ? -2.819 -11.815 -18.115 1.00 81.62 126 ALA A C 1
ATOM 932 O O . ALA A 1 126 ? -2.182 -12.867 -18.034 1.00 81.62 126 ALA A O 1
ATOM 933 N N . TRP A 1 127 ? -3.241 -11.324 -19.283 1.00 86.31 127 TRP A N 1
ATOM 934 C CA . TRP A 1 127 ? -2.950 -11.978 -20.557 1.00 86.31 127 TRP A CA 1
ATOM 935 C C . TRP A 1 127 ? -1.441 -12.036 -20.839 1.00 86.31 127 TRP A C 1
ATOM 937 O O . TRP A 1 127 ? -0.905 -13.107 -21.125 1.00 86.31 127 TRP A O 1
ATOM 947 N N . LEU A 1 128 ? -0.725 -10.922 -20.663 1.00 84.25 128 LEU A N 1
ATOM 948 C CA . LEU A 1 128 ? 0.726 -10.874 -20.858 1.00 84.25 128 LEU A CA 1
ATOM 949 C C . LEU A 1 128 ? 1.466 -11.814 -19.893 1.00 84.25 128 LEU A C 1
ATOM 951 O O . LEU A 1 128 ? 2.420 -12.483 -20.281 1.00 84.25 128 LEU A O 1
ATOM 955 N N . SER A 1 129 ? 0.990 -11.931 -18.654 1.00 82.88 129 SER A N 1
ATOM 956 C CA . SER A 1 129 ? 1.556 -12.819 -17.637 1.00 82.88 129 SER A CA 1
ATOM 957 C C . SER A 1 129 ? 1.399 -14.294 -17.997 1.00 82.88 129 SER A C 1
ATOM 959 O O . SER A 1 129 ? 2.153 -15.131 -17.500 1.00 82.88 129 SER A O 1
ATOM 961 N N . LEU A 1 130 ? 0.407 -14.646 -18.823 1.00 83.94 130 LEU A N 1
ATOM 962 C CA . LEU A 1 130 ? 0.233 -15.997 -19.349 1.00 83.94 130 LEU A CA 1
ATOM 963 C C . LEU A 1 130 ? 1.280 -16.286 -20.424 1.00 83.94 130 LEU A C 1
ATOM 965 O O . LEU A 1 130 ? 1.927 -17.328 -20.376 1.00 83.94 130 LEU A O 1
ATOM 969 N N . VAL A 1 131 ? 1.498 -15.337 -21.335 1.00 86.19 131 VAL A N 1
ATOM 970 C CA . VAL A 1 131 ? 2.509 -15.448 -22.398 1.00 86.19 131 VAL A CA 1
ATOM 971 C C . VAL A 1 131 ? 3.926 -15.475 -21.820 1.00 86.19 131 VAL A C 1
ATOM 973 O O . VAL A 1 131 ? 4.759 -16.266 -22.256 1.00 86.19 131 VAL A O 1
ATOM 976 N N . LEU A 1 132 ? 4.195 -14.652 -20.804 1.00 83.50 132 LEU A N 1
ATOM 977 C CA . LEU A 1 132 ? 5.494 -14.575 -20.129 1.00 83.50 132 LEU A CA 1
ATOM 978 C C . LEU A 1 132 ? 5.689 -15.640 -19.042 1.00 83.50 132 LEU A C 1
ATOM 980 O O . LEU A 1 132 ? 6.788 -15.753 -18.499 1.00 83.50 132 LEU A O 1
ATOM 984 N N . TYR A 1 133 ? 4.674 -16.455 -18.741 1.00 81.88 133 TYR A N 1
ATOM 985 C CA . TYR A 1 133 ? 4.765 -17.533 -17.753 1.00 81.88 133 TYR A CA 1
ATOM 986 C C . TYR A 1 133 ? 5.987 -18.464 -17.931 1.00 81.88 133 TYR A C 1
ATOM 988 O O . TYR A 1 133 ? 6.703 -18.678 -16.947 1.00 81.88 133 TYR A O 1
ATOM 996 N N . PRO A 1 134 ? 6.297 -18.999 -19.135 1.00 82.81 134 PRO A N 1
ATOM 997 C CA . PRO A 1 134 ? 7.474 -19.848 -19.323 1.00 82.81 134 PRO A CA 1
ATOM 998 C C . PRO A 1 134 ? 8.786 -19.113 -19.027 1.00 82.81 134 PRO A C 1
ATOM 1000 O O . PRO A 1 134 ? 9.666 -19.678 -18.381 1.00 82.81 134 PRO A O 1
ATOM 1003 N N . VAL A 1 135 ? 8.898 -17.844 -19.435 1.00 81.94 135 VAL A N 1
ATOM 1004 C CA . VAL A 1 135 ? 10.080 -17.006 -19.179 1.00 81.94 135 VAL A CA 1
ATOM 1005 C C . VAL A 1 135 ? 10.246 -16.767 -17.681 1.00 81.94 135 VAL A C 1
ATOM 1007 O O . VAL A 1 135 ? 11.335 -16.960 -17.143 1.00 81.94 135 VAL A O 1
ATOM 1010 N N . GLY A 1 136 ? 9.150 -16.436 -16.991 1.00 74.06 136 GLY A N 1
ATOM 1011 C CA . GLY A 1 136 ? 9.131 -16.253 -15.543 1.00 74.06 136 GLY A CA 1
ATOM 1012 C C . GLY A 1 136 ? 9.663 -17.479 -14.804 1.00 74.06 136 GLY A C 1
ATOM 1013 O O . GLY A 1 136 ? 10.522 -17.340 -13.938 1.00 74.06 136 GLY A O 1
ATOM 1014 N N . ARG A 1 137 ? 9.252 -18.691 -15.206 1.00 77.12 137 ARG A N 1
ATOM 1015 C CA . ARG A 1 137 ? 9.753 -19.931 -14.589 1.00 77.12 137 ARG A CA 1
ATOM 1016 C C . ARG A 1 137 ? 11.260 -20.122 -14.750 1.00 77.12 137 ARG A C 1
ATOM 1018 O O . ARG A 1 137 ? 11.909 -20.562 -13.801 1.00 77.12 137 ARG A O 1
ATOM 1025 N N . VAL A 1 138 ? 11.819 -19.786 -15.913 1.00 82.50 138 VAL A N 1
ATOM 1026 C CA . VAL A 1 138 ? 13.275 -19.847 -16.132 1.00 82.50 138 VAL A CA 1
ATOM 1027 C C . VAL A 1 138 ? 13.991 -18.842 -15.231 1.00 82.50 138 VAL A C 1
ATOM 1029 O O . VAL A 1 138 ? 14.956 -19.202 -14.558 1.00 82.50 138 VAL A O 1
ATOM 1032 N N . VAL A 1 139 ? 13.492 -17.607 -15.152 1.00 77.44 139 VAL A N 1
ATOM 1033 C CA . VAL A 1 139 ? 14.081 -16.556 -14.307 1.00 77.44 139 VAL A CA 1
ATOM 1034 C C . VAL A 1 139 ? 14.013 -16.927 -12.825 1.00 77.44 139 VAL A C 1
ATOM 1036 O O . VAL A 1 139 ? 15.008 -16.784 -12.118 1.00 77.44 139 VAL A O 1
ATOM 1039 N N . THR A 1 140 ? 12.889 -17.464 -12.347 1.00 73.19 140 THR A N 1
ATOM 1040 C CA . THR A 1 140 ? 12.756 -17.944 -10.963 1.00 73.19 140 THR A CA 1
ATOM 1041 C C . THR A 1 140 ? 13.755 -19.057 -10.664 1.00 73.19 140 THR A C 1
ATOM 1043 O O . THR A 1 140 ? 14.403 -19.028 -9.618 1.00 73.19 140 THR A O 1
ATOM 1046 N N . TYR A 1 141 ? 13.936 -20.001 -11.590 1.00 80.31 141 TYR A N 1
ATOM 1047 C CA . TYR A 1 141 ? 14.915 -21.074 -11.435 1.00 80.31 141 TYR A CA 1
ATOM 1048 C C . TYR A 1 141 ? 16.350 -20.533 -11.337 1.00 80.31 141 TYR A C 1
ATOM 1050 O O . TYR A 1 141 ? 17.096 -20.917 -10.435 1.00 80.31 141 TYR A O 1
ATOM 1058 N N . LEU A 1 142 ? 16.715 -19.584 -12.205 1.00 82.19 142 LEU A N 1
ATOM 1059 C CA . LEU A 1 142 ? 18.015 -18.906 -12.158 1.00 82.19 142 LEU A CA 1
ATOM 1060 C C . LEU A 1 142 ? 18.207 -18.132 -10.847 1.00 82.19 142 LEU A C 1
ATOM 1062 O O . LEU A 1 142 ? 19.254 -18.244 -10.211 1.00 82.19 142 LEU A O 1
ATOM 1066 N N . SER A 1 143 ? 17.181 -17.402 -10.405 1.00 73.12 143 SER A N 1
ATOM 1067 C CA . SER A 1 143 ? 17.217 -16.629 -9.162 1.00 73.12 143 SER A CA 1
ATOM 1068 C C . SER A 1 143 ? 17.377 -17.529 -7.936 1.00 73.12 143 SER A C 1
ATOM 1070 O O . SER A 1 143 ? 18.165 -17.216 -7.047 1.00 73.12 143 SER A O 1
ATOM 1072 N N . MET A 1 144 ? 16.675 -18.663 -7.881 1.00 78.25 144 MET A N 1
ATOM 1073 C CA . MET A 1 144 ? 16.832 -19.653 -6.809 1.00 78.25 144 MET A CA 1
ATOM 1074 C C . MET A 1 144 ? 18.219 -20.301 -6.840 1.00 78.25 144 MET A C 1
ATOM 1076 O O . MET A 1 144 ? 18.808 -20.533 -5.784 1.00 78.25 144 MET A O 1
ATOM 1080 N N . GLY A 1 145 ? 18.773 -20.535 -8.033 1.00 82.94 145 GLY A N 1
ATOM 1081 C CA . GLY A 1 145 ? 20.158 -20.970 -8.210 1.00 82.94 145 GLY A CA 1
ATOM 1082 C C . GLY A 1 145 ? 21.158 -19.970 -7.627 1.00 82.94 145 GLY A C 1
ATOM 1083 O O . GLY A 1 145 ? 22.023 -20.357 -6.842 1.00 82.94 145 GLY A O 1
ATOM 1084 N N . MET A 1 146 ? 20.997 -18.679 -7.929 1.00 80.50 146 MET A N 1
ATOM 1085 C CA . MET A 1 146 ? 21.838 -17.615 -7.368 1.00 80.50 146 MET A CA 1
ATOM 1086 C C . MET A 1 146 ? 21.711 -17.507 -5.847 1.00 80.50 146 MET A C 1
ATOM 1088 O O . MET A 1 146 ? 22.724 -17.446 -5.154 1.00 80.50 146 MET A O 1
ATOM 1092 N N . LEU A 1 147 ? 20.487 -17.535 -5.310 1.00 79.94 147 LEU A N 1
ATOM 1093 C CA . LEU A 1 147 ? 20.251 -17.496 -3.862 1.00 79.94 147 LEU A CA 1
ATOM 1094 C C . LEU A 1 147 ? 20.914 -18.679 -3.150 1.00 79.94 147 LEU A C 1
ATOM 1096 O O . LEU A 1 147 ? 21.524 -18.501 -2.097 1.00 79.94 147 LEU A O 1
ATOM 1100 N N . LYS A 1 148 ? 20.869 -19.868 -3.762 1.00 81.88 148 LYS A N 1
ATOM 1101 C CA . LYS A 1 148 ? 21.535 -21.066 -3.243 1.00 81.88 148 LYS A CA 1
ATOM 1102 C C . LYS A 1 148 ? 23.060 -20.928 -3.245 1.00 81.88 148 LYS A C 1
ATOM 1104 O O . LYS A 1 148 ? 23.690 -21.352 -2.281 1.00 81.88 148 LYS A O 1
ATOM 1109 N N . ILE A 1 149 ? 23.642 -20.313 -4.279 1.00 86.69 149 ILE A N 1
ATOM 1110 C CA . ILE A 1 149 ? 25.083 -20.000 -4.335 1.00 86.69 149 ILE A CA 1
ATOM 1111 C C . ILE A 1 149 ? 25.470 -19.005 -3.230 1.00 86.69 149 ILE A C 1
ATOM 1113 O O . ILE A 1 149 ? 26.523 -19.145 -2.618 1.00 86.69 149 ILE A O 1
ATOM 1117 N N . LEU A 1 150 ? 24.599 -18.039 -2.937 1.00 84.19 150 LEU A N 1
ATOM 1118 C CA . LEU A 1 150 ? 24.784 -17.036 -1.882 1.00 84.19 150 LEU A CA 1
ATOM 1119 C C . LEU A 1 150 ? 24.451 -17.554 -0.467 1.00 84.19 150 LEU A C 1
ATOM 1121 O O . LEU A 1 150 ? 24.589 -16.808 0.498 1.00 84.19 150 LEU A O 1
ATOM 1125 N N . GLY A 1 151 ? 23.999 -18.806 -0.322 1.00 78.88 151 GLY A N 1
ATOM 1126 C CA . GLY A 1 151 ? 23.619 -19.391 0.970 1.00 78.88 151 GLY A CA 1
ATOM 1127 C C . GLY A 1 151 ? 22.326 -18.825 1.574 1.00 78.88 151 GLY A C 1
ATOM 1128 O O . GLY A 1 151 ? 22.043 -19.053 2.750 1.00 78.88 151 GLY A O 1
ATOM 1129 N N . LEU A 1 152 ? 21.527 -18.100 0.789 1.00 72.38 152 LEU A N 1
ATOM 1130 C CA . LEU A 1 152 ? 20.283 -17.477 1.232 1.00 72.38 152 LEU A CA 1
ATOM 1131 C C . LEU A 1 152 ? 19.109 -18.446 1.027 1.00 72.38 152 LEU A C 1
ATOM 1133 O O . LEU A 1 152 ? 18.870 -18.934 -0.080 1.00 72.38 152 LEU A O 1
ATOM 1137 N N . LYS A 1 153 ? 18.351 -18.732 2.093 1.00 61.16 153 LYS A N 1
ATOM 1138 C CA . LYS A 1 153 ? 17.104 -19.507 1.992 1.00 61.16 153 LYS A CA 1
ATOM 1139 C C . LYS A 1 153 ? 16.029 -18.635 1.337 1.00 61.16 153 LYS A C 1
ATOM 1141 O O . LYS A 1 153 ? 15.771 -17.529 1.799 1.00 61.16 153 LYS A O 1
ATOM 1146 N N . GLY A 1 154 ? 15.418 -19.131 0.260 1.00 55.28 154 GLY A N 1
ATOM 1147 C CA . GLY A 1 154 ? 14.336 -18.437 -0.437 1.00 55.28 154 GLY A CA 1
ATOM 1148 C C . GLY A 1 154 ? 13.138 -18.231 0.487 1.00 55.28 154 GLY A C 1
ATOM 1149 O O . GLY A 1 154 ? 12.498 -19.200 0.894 1.00 55.28 154 GLY A O 1
ATOM 1150 N N . ILE A 1 155 ? 12.855 -16.975 0.828 1.00 51.66 155 ILE A N 1
ATOM 1151 C CA . ILE A 1 155 ? 11.713 -16.593 1.661 1.00 51.66 155 ILE A CA 1
ATOM 1152 C C . ILE A 1 155 ? 10.461 -16.777 0.804 1.00 51.66 155 ILE A C 1
ATOM 1154 O O . ILE A 1 155 ? 10.192 -16.003 -0.112 1.00 51.66 155 ILE A O 1
ATOM 1158 N N . SER A 1 156 ? 9.751 -17.868 1.059 1.00 45.34 156 SER A N 1
ATOM 1159 C CA . SER A 1 156 ? 8.535 -18.255 0.351 1.00 45.34 156 SER A CA 1
ATOM 1160 C C . SER A 1 156 ? 7.364 -17.978 1.284 1.00 45.34 156 SER A C 1
ATOM 1162 O O . SER A 1 156 ? 6.919 -18.899 1.946 1.00 45.34 156 SER A O 1
ATOM 1164 N N . GLU A 1 157 ? 6.997 -16.701 1.421 1.00 47.84 157 GLU A N 1
ATOM 1165 C CA . GLU A 1 157 ? 5.726 -16.140 1.931 1.00 47.84 157 GLU A CA 1
ATOM 1166 C C . GLU A 1 157 ? 5.977 -14.754 2.551 1.00 47.84 157 GLU A C 1
ATOM 1168 O O . GLU A 1 157 ? 7.010 -14.545 3.195 1.00 47.84 157 GLU A O 1
ATOM 1173 N N . PRO A 1 158 ? 5.063 -13.782 2.368 1.00 47.06 158 PRO A N 1
ATOM 1174 C CA . PRO A 1 158 ? 5.150 -12.501 3.046 1.00 47.06 158 PRO A CA 1
ATOM 1175 C C . PRO A 1 158 ? 4.740 -12.702 4.508 1.00 47.06 158 PRO A C 1
ATOM 1177 O O . PRO A 1 158 ? 3.569 -12.578 4.860 1.00 47.06 158 PRO A O 1
ATOM 1180 N N . TYR A 1 159 ? 5.703 -13.037 5.362 1.00 47.88 159 TYR A N 1
ATOM 1181 C CA . TYR A 1 159 ? 5.533 -12.864 6.799 1.00 47.88 159 TYR A CA 1
ATOM 1182 C C . TYR A 1 159 ? 5.595 -11.366 7.079 1.00 47.88 159 TYR A C 1
ATOM 1184 O O . TYR A 1 159 ? 6.681 -10.803 7.194 1.00 47.88 159 TYR A O 1
ATOM 1192 N N . VAL A 1 160 ? 4.428 -10.724 7.147 1.00 57.28 160 VAL A N 1
ATOM 1193 C CA . VAL A 1 160 ? 4.323 -9.418 7.798 1.00 57.28 160 VAL A CA 1
ATOM 1194 C C . VAL A 1 160 ? 4.692 -9.664 9.254 1.00 57.28 160 VAL A C 1
ATOM 1196 O O . VAL A 1 160 ? 4.007 -10.413 9.955 1.00 57.28 160 VAL A O 1
ATOM 1199 N N . THR A 1 161 ? 5.832 -9.134 9.681 1.00 64.75 161 THR A N 1
ATOM 1200 C CA . THR A 1 161 ? 6.252 -9.259 11.078 1.00 64.75 161 THR A CA 1
ATOM 1201 C C . THR A 1 161 ? 5.365 -8.381 11.956 1.00 64.75 161 THR A C 1
ATOM 1203 O O . THR A 1 161 ? 4.751 -7.433 11.475 1.00 64.75 161 THR A O 1
ATOM 1206 N N . GLU A 1 162 ? 5.292 -8.668 13.256 1.00 59.78 162 GLU A N 1
ATOM 1207 C CA . GLU A 1 162 ? 4.523 -7.843 14.201 1.00 59.78 162 GLU A CA 1
ATOM 1208 C C . GLU A 1 162 ? 4.950 -6.365 14.151 1.00 59.78 162 GLU A C 1
ATOM 1210 O O . GLU A 1 162 ? 4.110 -5.470 14.181 1.00 59.78 162 GLU A O 1
ATOM 1215 N N . ASP A 1 163 ? 6.250 -6.109 13.990 1.00 61.84 163 ASP A N 1
ATOM 1216 C CA . ASP A 1 163 ? 6.794 -4.757 13.844 1.00 61.84 163 ASP A CA 1
ATOM 1217 C C . ASP A 1 163 ? 6.335 -4.078 12.549 1.00 61.84 163 ASP A C 1
ATOM 1219 O O . ASP A 1 163 ? 6.056 -2.880 12.544 1.00 61.84 163 ASP A O 1
ATOM 1223 N N . GLU A 1 164 ? 6.231 -4.834 11.453 1.00 56.06 164 GLU A N 1
ATOM 1224 C CA . GLU A 1 164 ? 5.721 -4.334 10.176 1.00 56.06 164 GLU A CA 1
ATOM 1225 C C . GLU A 1 164 ? 4.218 -4.039 10.277 1.00 56.06 164 GLU A C 1
ATOM 1227 O O . GLU A 1 164 ? 3.774 -2.977 9.848 1.00 56.06 164 GLU A O 1
ATOM 1232 N N . LEU A 1 165 ? 3.464 -4.903 10.965 1.00 62.50 165 LEU A N 1
ATOM 1233 C CA . LEU A 1 165 ? 2.051 -4.709 11.303 1.00 62.50 165 LEU A CA 1
ATOM 1234 C C . LEU A 1 165 ? 1.823 -3.443 12.139 1.00 62.50 165 LEU A C 1
ATOM 1236 O O . LEU A 1 165 ? 0.966 -2.635 11.791 1.00 62.50 165 LEU A O 1
ATOM 1240 N N . LYS A 1 166 ? 2.621 -3.219 13.191 1.00 63.22 166 LYS A N 1
ATOM 1241 C CA . LYS A 1 166 ? 2.559 -1.995 14.013 1.00 63.22 166 LYS A CA 1
ATOM 1242 C C . LYS A 1 166 ? 2.900 -0.745 13.208 1.00 63.22 166 LYS A C 1
ATOM 1244 O O . LYS A 1 166 ? 2.276 0.298 13.393 1.00 63.22 166 LYS A O 1
ATOM 1249 N N . LEU A 1 167 ? 3.881 -0.835 12.308 1.00 68.56 167 LEU A N 1
ATOM 1250 C CA . LEU A 1 167 ? 4.220 0.272 11.413 1.00 68.56 167 LEU A CA 1
ATOM 1251 C C . LEU A 1 167 ? 3.076 0.591 10.444 1.00 68.56 167 LEU A C 1
ATOM 1253 O O . LEU A 1 167 ? 2.812 1.761 10.171 1.00 68.56 167 LEU A O 1
ATOM 1257 N N . MET A 1 168 ? 2.415 -0.444 9.924 1.00 61.69 168 MET A N 1
ATOM 1258 C CA . MET A 1 168 ? 1.278 -0.316 9.013 1.00 61.69 168 MET A CA 1
ATOM 1259 C C . MET A 1 168 ? 0.066 0.296 9.720 1.00 61.69 168 MET A C 1
ATOM 1261 O O . MET A 1 168 ? -0.564 1.179 9.142 1.00 61.69 168 MET A O 1
ATOM 1265 N N . LEU A 1 169 ? -0.210 -0.107 10.966 1.00 62.12 169 LEU A N 1
ATOM 1266 C CA . LEU A 1 169 ? -1.298 0.443 11.781 1.00 62.12 169 LEU A CA 1
ATOM 1267 C C . LEU A 1 169 ? -1.119 1.951 12.006 1.00 62.12 169 LEU A C 1
ATOM 1269 O O . LEU A 1 169 ? -1.974 2.745 11.627 1.00 62.12 169 LEU A O 1
ATOM 1273 N N . ARG A 1 170 ? 0.069 2.352 12.476 1.00 63.56 170 ARG A N 1
ATOM 1274 C CA . ARG A 1 170 ? 0.420 3.768 12.673 1.00 63.56 170 ARG A CA 1
ATOM 1275 C C . ARG A 1 170 ? 0.363 4.574 11.380 1.00 63.56 170 ARG A C 1
ATOM 1277 O O . ARG A 1 170 ? -0.017 5.739 11.379 1.00 63.56 170 ARG A O 1
ATOM 1284 N N . GLY A 1 171 ? 0.767 3.972 10.261 1.00 61.41 171 GLY A N 1
ATOM 1285 C CA . GLY A 1 171 ? 0.653 4.603 8.947 1.00 61.41 171 GLY A CA 1
ATOM 1286 C C . GLY A 1 171 ? -0.802 4.848 8.540 1.00 61.41 171 GLY A C 1
ATOM 1287 O O . GLY A 1 171 ? -1.102 5.889 7.957 1.00 61.41 171 GLY A O 1
ATOM 1288 N N . ALA A 1 172 ? -1.698 3.915 8.865 1.00 56.31 172 ALA A N 1
ATOM 1289 C CA . ALA A 1 172 ? -3.121 4.017 8.575 1.00 56.31 172 ALA A CA 1
ATOM 1290 C C . ALA A 1 172 ? -3.820 5.079 9.447 1.00 56.31 172 ALA A C 1
ATOM 1292 O O . ALA A 1 172 ? -4.556 5.898 8.891 1.00 56.31 172 ALA A O 1
ATOM 1293 N N . GLU A 1 173 ? -3.507 5.142 10.747 1.00 55.03 173 GLU A N 1
ATOM 1294 C CA . GLU A 1 173 ? -3.933 6.213 11.672 1.00 55.03 173 GLU A CA 1
ATOM 1295 C C . GLU A 1 173 ? -3.514 7.599 11.155 1.00 55.03 173 GLU A C 1
ATOM 1297 O O . GLU A 1 173 ? -4.347 8.480 10.957 1.00 55.03 173 GLU A O 1
ATOM 1302 N N . LEU A 1 174 ? -2.230 7.776 10.814 1.00 57.00 174 LEU A N 1
ATOM 1303 C CA . LEU A 1 174 ? -1.704 9.047 10.290 1.00 57.00 174 LEU A CA 1
ATOM 1304 C C . LEU A 1 174 ? -2.326 9.462 8.949 1.00 57.00 174 LEU A C 1
ATOM 1306 O O . LEU A 1 174 ? -2.362 10.648 8.622 1.00 57.00 174 LEU A O 1
ATOM 1310 N N . SER A 1 175 ? -2.774 8.493 8.148 1.00 50.03 175 SER A N 1
ATOM 1311 C CA . SER A 1 175 ? -3.441 8.748 6.866 1.00 50.03 175 SER A CA 1
ATOM 1312 C C . SER A 1 175 ? -4.938 9.050 6.997 1.00 50.03 175 SER A C 1
ATOM 1314 O O . SER A 1 175 ? -5.568 9.382 5.993 1.00 50.03 175 SER A O 1
ATOM 1316 N N . GLY A 1 176 ? -5.505 8.934 8.205 1.00 53.12 176 GLY A N 1
ATOM 1317 C CA . GLY A 1 176 ? -6.937 9.103 8.466 1.00 53.12 176 GLY A CA 1
ATOM 1318 C C . GLY A 1 176 ? -7.811 7.975 7.905 1.00 53.12 176 GLY A C 1
ATOM 1319 O O . GLY A 1 176 ? -9.015 8.152 7.760 1.00 53.12 176 GLY A O 1
ATOM 1320 N N . ALA A 1 177 ? -7.215 6.833 7.539 1.00 53.72 177 ALA A N 1
ATOM 1321 C CA . ALA A 1 177 ? -7.939 5.661 7.041 1.00 53.72 177 ALA A CA 1
ATOM 1322 C C . ALA A 1 177 ? -8.545 4.817 8.177 1.00 53.72 177 ALA A C 1
ATOM 1324 O O . ALA A 1 177 ? -9.473 4.044 7.944 1.00 53.72 177 ALA A O 1
ATOM 1325 N N . ILE A 1 178 ? -8.011 4.969 9.391 1.00 53.53 178 ILE A N 1
ATOM 1326 C CA . ILE A 1 178 ? -8.547 4.421 10.635 1.00 53.53 178 ILE A CA 1
ATOM 1327 C C . ILE A 1 178 ? -8.890 5.629 11.505 1.00 53.53 178 ILE A C 1
ATOM 1329 O O . ILE A 1 178 ? -8.011 6.437 11.801 1.00 53.53 178 ILE A O 1
ATOM 1333 N N . GLU A 1 179 ? -10.165 5.780 11.856 1.00 54.03 179 GLU A N 1
ATOM 1334 C CA . GLU A 1 179 ? -10.577 6.718 12.901 1.00 54.03 179 GLU A CA 1
ATOM 1335 C C . GLU A 1 179 ? -10.033 6.190 14.235 1.00 54.03 179 GLU A C 1
ATOM 1337 O O . GLU A 1 179 ? -10.190 5.004 14.531 1.00 54.03 179 GLU A O 1
ATOM 1342 N N . GLU A 1 180 ? -9.340 7.040 15.001 1.00 55.75 180 GLU A N 1
ATOM 1343 C CA . GLU A 1 180 ? -8.845 6.692 16.338 1.00 55.75 180 GLU A CA 1
ATOM 1344 C C . GLU A 1 180 ? -9.973 6.062 17.163 1.00 55.75 180 GLU A C 1
ATOM 1346 O O . GLU A 1 180 ? -11.107 6.544 17.156 1.00 55.75 180 GLU A O 1
ATOM 1351 N N . GLU A 1 181 ? -9.653 5.009 17.919 1.00 53.62 181 GLU A N 1
ATOM 1352 C CA . GLU A 1 181 ? -10.584 4.348 18.846 1.00 53.62 181 GLU A CA 1
ATOM 1353 C C . GLU A 1 181 ? -11.245 5.353 19.815 1.00 53.62 181 GLU A C 1
ATOM 1355 O O . GLU A 1 181 ? -12.381 5.150 20.256 1.00 53.62 181 GLU A O 1
ATOM 1360 N N . GLU A 1 182 ? -10.576 6.488 20.063 1.00 52.16 182 GLU A N 1
ATOM 1361 C CA . GLU A 1 182 ? -11.091 7.636 20.815 1.00 52.16 182 GLU A CA 1
ATOM 1362 C C . GLU A 1 182 ? -12.411 8.201 20.262 1.00 52.16 182 GLU A C 1
ATOM 1364 O O . GLU A 1 182 ? -13.207 8.724 21.038 1.00 52.16 182 GLU A O 1
ATOM 1369 N N . GLN A 1 183 ? -12.699 8.070 18.961 1.00 51.88 183 GLN A N 1
ATOM 1370 C CA . GLN A 1 183 ? -13.948 8.575 18.373 1.00 51.88 183 GLN A CA 1
ATOM 1371 C C . GLN A 1 183 ? -15.159 7.664 18.609 1.00 51.88 183 GLN A C 1
ATOM 1373 O O . GLN A 1 183 ? -16.297 8.114 18.469 1.00 51.88 183 GLN A O 1
ATOM 1378 N N . VAL A 1 184 ? -14.946 6.397 18.977 1.00 65.25 184 VAL A N 1
ATOM 1379 C CA . VAL A 1 184 ? -16.041 5.461 19.287 1.00 65.25 184 VAL A CA 1
ATOM 1380 C C . VAL A 1 184 ? -16.450 5.560 20.762 1.00 65.25 184 VAL A C 1
ATOM 1382 O O . VAL A 1 184 ? -17.596 5.269 21.114 1.00 65.25 184 VAL A O 1
ATOM 1385 N N . MET A 1 185 ? -15.534 5.986 21.638 1.00 77.81 185 MET A N 1
ATOM 1386 C CA . MET A 1 185 ? -15.811 6.168 23.061 1.00 77.81 185 MET A CA 1
ATOM 1387 C C . MET A 1 185 ? -16.593 7.461 23.321 1.00 77.81 185 MET A C 1
ATOM 1389 O O . MET A 1 185 ? -16.319 8.511 22.752 1.00 77.81 185 MET A O 1
ATOM 1393 N N . THR A 1 186 ? -17.562 7.408 24.235 1.00 82.06 186 THR A N 1
ATOM 1394 C CA . THR A 1 186 ? -18.210 8.622 24.746 1.00 82.06 186 THR A CA 1
ATOM 1395 C C . THR A 1 186 ? -17.270 9.307 25.744 1.00 82.06 186 THR A C 1
ATOM 1397 O O . THR A 1 186 ? -16.872 8.654 26.715 1.00 82.06 186 THR A O 1
ATOM 1400 N N . PRO A 1 187 ? -16.910 10.592 25.556 1.00 84.25 187 PRO A N 1
ATOM 1401 C CA . PRO A 1 187 ? -16.090 11.327 26.514 1.00 84.25 187 PRO A CA 1
ATOM 1402 C C . PRO A 1 187 ? -16.704 11.284 27.913 1.00 84.25 187 PRO A C 1
ATOM 1404 O O . PRO A 1 187 ? -17.916 11.419 28.057 1.00 84.25 187 PRO A O 1
ATOM 1407 N N . LEU A 1 188 ? -15.881 11.158 28.961 1.00 84.75 188 LEU A N 1
ATOM 1408 C CA . LEU A 1 188 ? -16.367 11.030 30.347 1.00 84.75 188 LEU A CA 1
ATOM 1409 C C . LEU A 1 188 ? -17.307 12.175 30.768 1.00 84.75 188 LEU A C 1
ATOM 1411 O O . LEU A 1 188 ? -18.209 11.966 31.570 1.00 84.75 188 LEU A O 1
ATOM 1415 N N . VAL A 1 189 ? -17.111 13.372 30.208 1.00 85.00 189 VAL A N 1
ATOM 1416 C CA . VAL A 1 189 ? -17.960 14.552 30.452 1.00 85.00 189 VAL A CA 1
ATOM 1417 C C . VAL A 1 189 ? -19.385 14.406 29.910 1.00 85.00 189 VAL A C 1
ATOM 1419 O O . VAL A 1 189 ? -20.291 15.046 30.436 1.00 85.00 189 VAL A O 1
ATOM 1422 N N . ASP A 1 190 ? -19.580 13.550 28.907 1.00 86.88 190 ASP A N 1
ATOM 1423 C CA . ASP A 1 190 ? -20.863 13.291 28.249 1.00 86.88 190 ASP A CA 1
ATOM 1424 C C . ASP A 1 190 ? -21.508 11.975 28.727 1.00 86.88 190 ASP A C 1
ATOM 1426 O O . ASP A 1 190 ? -22.628 11.637 28.333 1.00 86.88 190 ASP A O 1
ATOM 1430 N N . VAL A 1 191 ? -20.822 11.213 29.590 1.00 90.69 191 VAL A N 1
ATOM 1431 C CA . VAL A 1 191 ? -21.345 9.968 30.160 1.00 90.69 191 VAL A CA 1
ATOM 1432 C C . VAL A 1 191 ? -22.405 10.283 31.213 1.00 90.69 191 VAL A C 1
ATOM 1434 O O . VAL A 1 191 ? -22.134 10.888 32.248 1.00 90.69 191 VAL A O 1
ATOM 1437 N N . VAL A 1 192 ? -23.622 9.789 30.986 1.00 93.25 192 VAL A N 1
ATOM 1438 C CA . VAL A 1 192 ? -24.680 9.785 32.001 1.00 93.25 192 VAL A CA 1
ATOM 1439 C C . VAL A 1 192 ? -24.439 8.614 32.953 1.00 93.25 192 VAL A C 1
ATOM 1441 O O . VAL A 1 192 ? -24.546 7.455 32.556 1.00 93.25 192 VAL A O 1
ATOM 1444 N N . ALA A 1 193 ? -24.118 8.922 34.207 1.00 94.44 193 ALA A N 1
ATOM 1445 C CA . ALA A 1 193 ? -23.839 7.960 35.271 1.00 94.44 193 ALA A CA 1
ATOM 1446 C C . ALA A 1 193 ? -24.679 8.267 36.522 1.00 94.44 193 ALA A C 1
ATOM 1448 O O . ALA A 1 193 ? -25.213 9.370 36.660 1.00 94.44 193 ALA A O 1
ATOM 1449 N 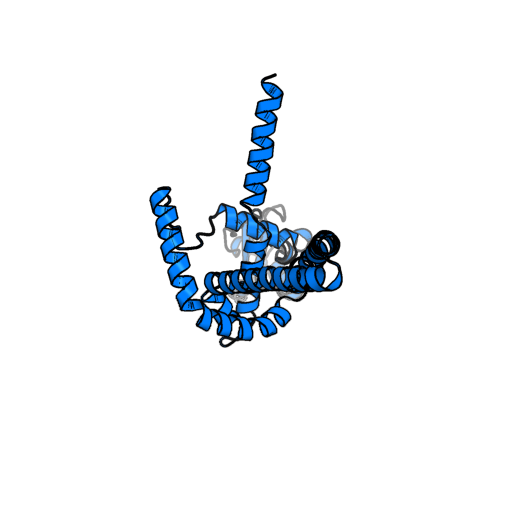N . ILE A 1 194 ? -24.790 7.304 37.439 1.00 95.44 194 ILE A N 1
ATOM 1450 C CA . ILE A 1 194 ? -25.578 7.441 38.674 1.00 95.44 194 ILE A CA 1
ATOM 1451 C C . ILE A 1 194 ? -24.767 7.050 39.914 1.00 95.44 194 ILE A C 1
ATOM 1453 O O . ILE A 1 194 ? -23.936 6.143 39.864 1.00 95.44 194 ILE A O 1
ATOM 1457 N N . ASP A 1 195 ? -24.997 7.749 41.024 1.00 95.94 195 ASP A N 1
ATOM 1458 C CA . ASP A 1 195 ? -24.319 7.487 42.295 1.00 95.94 195 ASP A CA 1
ATOM 1459 C C . ASP A 1 195 ? -24.800 6.159 42.903 1.00 95.94 195 ASP A C 1
ATOM 1461 O O . ASP A 1 195 ? -25.997 5.861 42.910 1.00 95.94 195 ASP A O 1
ATOM 1465 N N . ALA A 1 196 ? -23.877 5.357 43.435 1.00 95.19 196 ALA A N 1
ATOM 1466 C CA . ALA A 1 196 ? -24.174 4.074 44.066 1.00 95.19 196 ALA A CA 1
ATOM 1467 C C . ALA A 1 196 ? -25.132 4.191 45.266 1.00 95.19 196 ALA A C 1
ATOM 1469 O O . ALA A 1 196 ? -25.858 3.241 45.554 1.00 95.19 196 ALA A O 1
ATOM 1470 N N . SER A 1 197 ? -25.144 5.338 45.948 1.00 94.31 197 SER A N 1
ATOM 1471 C CA . SER A 1 197 ? -26.023 5.632 47.086 1.00 94.31 197 SER A CA 1
ATOM 1472 C C . SER A 1 197 ? -27.409 6.149 46.689 1.00 94.31 197 SER A C 1
ATOM 1474 O O . SER A 1 197 ? -28.279 6.255 47.555 1.00 94.31 197 SER A O 1
ATOM 1476 N N . ALA A 1 198 ? -27.638 6.447 45.403 1.00 94.44 198 ALA A N 1
ATOM 1477 C CA . ALA A 1 198 ? -28.952 6.847 44.910 1.00 94.44 198 ALA A CA 1
ATOM 1478 C C . ALA A 1 198 ? -29.965 5.710 45.088 1.00 94.44 198 ALA A C 1
ATOM 1480 O O . ALA A 1 198 ? -29.606 4.529 45.056 1.00 94.44 198 ALA A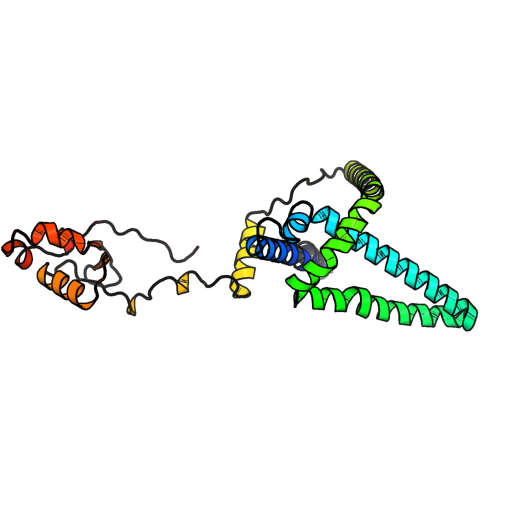 O 1
ATOM 1481 N N . ILE A 1 199 ? -31.238 6.058 45.252 1.00 94.50 199 ILE A N 1
ATOM 1482 C CA . ILE A 1 199 ? -32.326 5.081 45.378 1.00 94.50 199 ILE A CA 1
ATOM 1483 C C . ILE A 1 199 ? -32.865 4.681 44.000 1.00 94.50 199 ILE A C 1
ATOM 1485 O O . ILE A 1 199 ? -32.715 5.407 43.013 1.00 94.50 199 ILE A O 1
ATOM 1489 N N . LEU A 1 200 ? -33.500 3.510 43.900 1.00 92.81 200 LEU A N 1
ATOM 1490 C CA . LEU A 1 200 ? -33.965 2.982 42.608 1.00 92.81 200 LEU A CA 1
ATOM 1491 C C . LEU A 1 200 ? -34.999 3.884 41.909 1.00 92.81 200 LEU A C 1
ATOM 1493 O O . LEU A 1 200 ? -35.085 3.859 40.680 1.00 92.81 200 LEU A O 1
ATOM 1497 N N . ILE A 1 201 ? -35.750 4.711 42.644 1.00 91.94 201 ILE A N 1
ATOM 1498 C CA . ILE A 1 201 ? -36.662 5.701 42.043 1.00 91.94 201 ILE A CA 1
ATOM 1499 C C . ILE A 1 201 ? -35.916 6.794 41.253 1.00 91.94 201 ILE A C 1
ATOM 1501 O O . ILE A 1 201 ? -36.388 7.227 40.195 1.00 91.94 201 ILE A O 1
ATOM 1505 N N . ASP A 1 202 ? -34.724 7.191 41.704 1.00 92.69 202 ASP A N 1
ATOM 1506 C CA . ASP A 1 202 ? -33.875 8.150 40.989 1.00 92.69 202 ASP A CA 1
ATOM 1507 C C . ASP A 1 202 ? -33.336 7.511 39.707 1.00 92.69 202 ASP A C 1
ATOM 1509 O O . ASP A 1 202 ? -33.358 8.120 38.635 1.00 92.69 202 ASP A O 1
ATOM 1513 N N . PHE A 1 203 ? -32.943 6.236 39.788 1.00 93.81 203 PHE A N 1
ATOM 1514 C CA . PHE A 1 203 ? -32.517 5.462 38.624 1.00 93.81 203 PHE A CA 1
ATOM 1515 C C . PHE A 1 203 ? -33.636 5.270 37.599 1.00 93.81 203 PHE A C 1
ATOM 1517 O O . PHE A 1 203 ? -33.408 5.432 36.400 1.00 93.81 203 PHE A O 1
ATOM 1524 N N . HIS A 1 204 ? -34.860 4.995 38.053 1.00 92.12 204 HIS A N 1
ATOM 1525 C CA . HIS A 1 204 ? -36.031 4.937 37.183 1.00 92.12 204 HIS A CA 1
ATOM 1526 C C . HIS A 1 204 ? -36.269 6.279 36.471 1.00 92.12 204 HIS A C 1
ATOM 1528 O O . HIS A 1 204 ? -36.499 6.304 35.263 1.00 92.12 204 HIS A O 1
ATOM 1534 N N . THR A 1 205 ? -36.159 7.402 37.184 1.00 92.25 205 THR A N 1
ATOM 1535 C CA . THR A 1 205 ? -36.314 8.747 36.599 1.00 92.25 205 THR A CA 1
ATOM 1536 C C . THR A 1 205 ? -35.245 9.030 35.540 1.00 92.25 205 THR A C 1
ATOM 1538 O O . THR A 1 205 ? -35.549 9.535 34.453 1.00 92.25 205 THR A O 1
ATOM 1541 N N . LEU A 1 206 ? -34.000 8.643 35.821 1.00 93.00 206 LEU A N 1
ATOM 1542 C CA . LEU A 1 206 ? -32.884 8.743 34.884 1.00 93.00 206 LEU A CA 1
ATOM 1543 C C . LEU A 1 206 ? -33.115 7.873 33.637 1.00 93.00 206 LEU A C 1
ATOM 1545 O O . LEU A 1 206 ? -32.913 8.340 32.514 1.00 93.00 206 LEU A O 1
ATOM 1549 N N . TRP A 1 207 ? -33.614 6.648 33.814 1.00 91.69 207 TRP A N 1
ATOM 1550 C CA . TRP A 1 207 ? -33.959 5.753 32.710 1.00 91.69 207 TRP A CA 1
ATOM 1551 C C . TRP A 1 207 ? -35.100 6.296 31.843 1.00 91.69 207 TRP A C 1
ATOM 1553 O O . TRP A 1 207 ? -34.984 6.286 30.620 1.00 91.69 207 TRP A O 1
ATOM 1563 N N . VAL A 1 208 ? -36.169 6.829 32.440 1.00 90.94 208 VAL A N 1
ATOM 1564 C CA . VAL A 1 208 ? -37.279 7.442 31.685 1.00 90.94 208 VAL A CA 1
ATOM 1565 C C . VAL A 1 208 ? -36.800 8.646 30.868 1.00 90.94 208 VAL A C 1
ATOM 1567 O O . VAL A 1 208 ? -37.283 8.864 29.759 1.00 90.94 208 VAL A O 1
ATOM 1570 N N . THR A 1 209 ? -35.833 9.402 31.390 1.00 92.06 209 THR A N 1
ATOM 1571 C CA . THR A 1 209 ? -35.312 10.613 30.740 1.00 92.06 209 THR A CA 1
ATOM 1572 C C . THR A 1 209 ? -34.357 10.295 29.588 1.00 92.06 209 THR A C 1
ATOM 1574 O O . THR A 1 209 ? -34.470 10.888 28.517 1.00 92.06 209 THR A O 1
ATOM 1577 N N . HIS A 1 210 ? -33.416 9.370 29.793 1.00 91.62 210 HIS A N 1
ATOM 1578 C CA . HIS A 1 210 ? -32.322 9.119 28.847 1.00 91.62 210 HIS A CA 1
ATOM 1579 C C . HIS A 1 210 ? -32.454 7.815 28.051 1.00 91.62 210 HIS A C 1
ATOM 1581 O O . HIS A 1 210 ? -31.777 7.641 27.043 1.00 91.62 210 HIS A O 1
ATOM 1587 N N . GLN A 1 211 ? -33.309 6.890 28.492 1.00 91.69 211 GLN A N 1
ATOM 1588 C CA . GLN A 1 211 ? -33.593 5.603 27.844 1.00 91.69 211 GLN A CA 1
ATOM 1589 C C . GLN A 1 211 ? -32.367 4.690 27.644 1.00 91.69 211 GLN A C 1
ATOM 1591 O O . GLN A 1 211 ? -32.390 3.771 26.822 1.00 91.69 211 GLN A O 1
ATOM 1596 N N . TYR A 1 212 ? -31.302 4.883 28.429 1.00 92.94 212 TYR A N 1
ATOM 1597 C CA . TYR A 1 212 ? -30.119 4.027 28.384 1.00 92.94 212 TYR A CA 1
ATOM 1598 C C . TYR A 1 212 ? -30.368 2.672 29.047 1.00 92.94 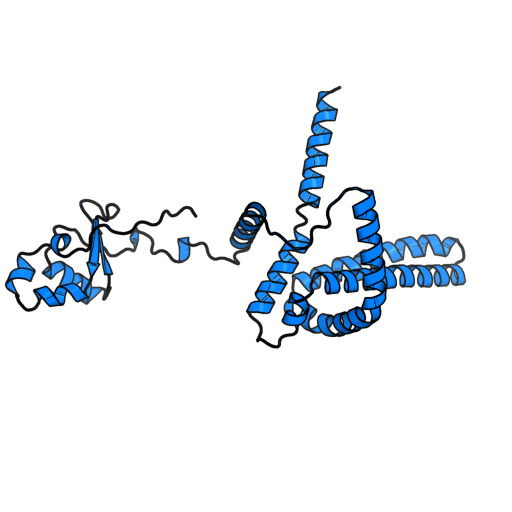212 TYR A C 1
ATOM 1600 O O . TYR A 1 212 ? -30.845 2.586 30.174 1.00 92.94 212 TYR A O 1
ATOM 1608 N N . SER A 1 213 ? -30.000 1.588 28.358 1.00 92.81 213 SER A N 1
ATOM 1609 C CA . SER A 1 213 ? -30.162 0.226 28.889 1.00 92.81 213 SER A CA 1
ATOM 1610 C C . SER A 1 213 ? -29.134 -0.132 29.964 1.00 92.81 213 SER A C 1
ATOM 1612 O O . SER A 1 213 ? -29.391 -1.020 30.774 1.00 92.81 213 SER A O 1
ATOM 1614 N N . ARG A 1 214 ? -27.964 0.518 29.938 1.00 94.12 214 ARG A N 1
ATOM 1615 C CA . ARG A 1 214 ? -26.840 0.308 30.857 1.00 94.12 214 ARG A CA 1
ATOM 1616 C C . ARG A 1 214 ? -26.316 1.663 31.294 1.00 94.12 214 ARG A C 1
ATOM 1618 O O . ARG A 1 214 ? -25.996 2.485 30.440 1.00 94.12 214 ARG A O 1
ATOM 1625 N N . VAL A 1 215 ? -26.222 1.867 32.599 1.00 94.75 215 VAL A N 1
ATOM 1626 C CA . VAL A 1 215 ? -25.767 3.127 33.186 1.00 94.75 215 VAL A CA 1
ATOM 1627 C C . VAL A 1 215 ? -24.616 2.825 34.141 1.00 94.75 215 VAL A C 1
ATOM 1629 O O . VAL A 1 215 ? -24.775 1.976 35.025 1.00 94.75 215 VAL A O 1
ATOM 1632 N N . PRO A 1 216 ? -23.450 3.469 33.975 1.00 95.50 216 PRO A N 1
ATOM 1633 C CA . PRO A 1 216 ? -22.354 3.343 34.922 1.00 95.50 216 PRO A CA 1
ATOM 1634 C C . PRO A 1 216 ? -22.761 3.808 36.319 1.00 95.50 216 PRO A C 1
ATOM 1636 O O . PRO A 1 216 ? -23.392 4.854 36.481 1.00 95.50 216 PRO A O 1
ATOM 1639 N N . VAL A 1 217 ? -22.383 3.021 37.323 1.00 95.81 217 VAL A N 1
ATOM 1640 C CA . VAL A 1 217 ? -22.615 3.328 38.734 1.00 95.81 217 VAL A CA 1
ATOM 1641 C C . VAL A 1 217 ? -21.293 3.735 39.349 1.00 95.81 217 VAL A C 1
ATOM 1643 O O . VAL A 1 217 ? -20.332 2.962 39.303 1.00 95.81 217 VAL A O 1
ATOM 1646 N N . PHE A 1 218 ? -21.240 4.937 39.908 1.00 94.88 218 PHE A N 1
ATOM 1647 C CA . PHE A 1 218 ? -20.025 5.502 40.480 1.00 94.88 218 PHE A CA 1
ATOM 1648 C C . PHE A 1 218 ? -20.137 5.680 41.991 1.00 94.88 218 PHE A C 1
ATOM 1650 O O . PHE A 1 218 ? -21.233 5.771 42.540 1.00 94.88 218 PHE A O 1
ATOM 1657 N N . GLU A 1 219 ? -18.997 5.749 42.669 1.00 94.94 219 GLU A N 1
ATOM 1658 C CA . GLU A 1 219 ? -18.938 6.037 44.102 1.00 94.94 219 GLU A CA 1
ATOM 1659 C C . GLU A 1 219 ? -18.027 7.242 44.347 1.00 94.94 219 GLU A C 1
ATOM 1661 O O . GLU A 1 219 ? -16.874 7.246 43.916 1.00 94.94 219 GLU A O 1
ATOM 1666 N N . GLN A 1 220 ? -18.536 8.261 45.048 1.00 90.88 220 GLN A N 1
ATOM 1667 C CA . GLN A 1 220 ? -17.880 9.550 45.343 1.00 90.88 220 GLN A CA 1
ATOM 1668 C C . GLN A 1 220 ? -17.597 10.439 44.123 1.00 90.88 220 GLN A C 1
ATOM 1670 O O . GLN A 1 220 ? -17.897 11.632 44.158 1.00 90.88 220 GLN A O 1
ATOM 1675 N N . ARG A 1 221 ? -16.996 9.896 43.059 1.00 90.25 221 ARG A N 1
ATOM 1676 C CA . ARG A 1 221 ? -16.647 10.623 41.834 1.00 90.25 221 ARG A CA 1
ATOM 1677 C C . ARG A 1 221 ? -17.008 9.816 40.592 1.00 90.25 221 ARG A C 1
ATOM 1679 O O . ARG A 1 221 ? -16.884 8.599 40.598 1.00 90.25 221 ARG A O 1
ATOM 1686 N N . VAL A 1 222 ? -17.378 10.508 39.514 1.00 87.75 222 VAL A N 1
ATOM 1687 C CA . VAL A 1 222 ? -17.820 9.906 38.239 1.00 87.75 222 VAL A CA 1
ATOM 1688 C C . VAL A 1 222 ? -16.721 9.086 37.547 1.00 87.75 222 VAL A C 1
ATOM 1690 O O . VAL A 1 222 ? -17.027 8.159 36.808 1.00 87.75 222 VAL A O 1
ATOM 1693 N N . ASP A 1 223 ? -15.441 9.366 37.813 1.00 87.81 223 ASP A N 1
ATOM 1694 C CA . ASP A 1 223 ? -14.310 8.567 37.316 1.00 87.81 223 ASP A CA 1
ATOM 1695 C C . ASP A 1 223 ? -14.110 7.246 38.085 1.00 87.81 223 ASP A C 1
ATOM 1697 O O . ASP A 1 223 ? -13.411 6.352 37.612 1.00 87.81 223 ASP A O 1
ATOM 1701 N N . ASN A 1 224 ? -14.740 7.096 39.254 1.00 92.81 224 ASN A N 1
ATOM 1702 C CA . ASN A 1 224 ? -14.675 5.897 40.084 1.00 92.81 224 ASN A CA 1
ATOM 1703 C C . ASN A 1 224 ? -15.902 4.999 39.852 1.00 92.81 224 ASN A C 1
ATOM 1705 O O . ASN A 1 224 ? -16.808 4.922 40.687 1.00 92.81 224 ASN A O 1
ATOM 1709 N N . ILE A 1 225 ? -15.940 4.330 38.695 1.00 94.00 225 ILE A N 1
ATOM 1710 C CA . ILE A 1 225 ? -17.016 3.396 38.330 1.00 94.00 225 ILE A CA 1
ATOM 1711 C C . ILE A 1 225 ? -16.866 2.080 39.103 1.00 94.00 225 ILE A C 1
ATOM 1713 O O . ILE A 1 225 ? -15.892 1.351 38.939 1.00 94.00 225 ILE A O 1
ATOM 1717 N N . VAL A 1 226 ? -17.865 1.736 39.912 1.00 93.56 226 VAL A N 1
ATOM 1718 C CA . VAL A 1 226 ? -17.876 0.510 40.728 1.00 93.56 226 VAL A CA 1
ATOM 1719 C C . VAL A 1 226 ? -18.645 -0.638 40.069 1.00 93.56 226 VAL A C 1
ATOM 1721 O O . VAL A 1 226 ? -18.411 -1.805 40.389 1.00 93.56 226 VAL A O 1
ATOM 1724 N N . GLY A 1 227 ? -19.548 -0.333 39.134 1.00 94.38 227 GLY A N 1
ATOM 1725 C CA . GLY A 1 227 ? -20.386 -1.322 38.456 1.00 94.38 227 GLY A CA 1
ATOM 1726 C C . GLY A 1 227 ? -21.262 -0.719 37.361 1.00 94.38 227 GLY A C 1
ATOM 1727 O O . GLY A 1 227 ? -21.140 0.460 37.033 1.00 94.38 227 GLY A O 1
ATOM 1728 N N . ILE A 1 228 ? -22.157 -1.535 36.803 1.00 96.12 228 ILE A N 1
ATOM 1729 C CA . ILE A 1 228 ? -23.132 -1.126 35.780 1.00 96.12 228 ILE A CA 1
ATOM 1730 C C . ILE A 1 228 ? -24.543 -1.494 36.248 1.00 96.12 228 ILE A C 1
ATOM 1732 O O . ILE A 1 228 ? -24.806 -2.651 36.581 1.00 96.12 228 ILE A O 1
ATOM 1736 N N . ALA A 1 229 ? -25.460 -0.529 36.241 1.00 94.81 229 ALA A N 1
ATOM 1737 C CA . ALA A 1 229 ? -26.881 -0.756 36.479 1.00 94.81 229 ALA A CA 1
ATOM 1738 C C . ALA A 1 229 ? -27.592 -1.026 35.149 1.00 94.81 229 ALA A C 1
ATOM 1740 O O . ALA A 1 229 ? -27.446 -0.260 34.190 1.00 94.81 229 ALA A O 1
ATOM 1741 N N . TYR A 1 230 ? -28.362 -2.112 35.084 1.00 94.62 230 TYR A N 1
ATOM 1742 C CA . TYR A 1 230 ? -29.149 -2.453 33.906 1.00 94.62 230 TYR A CA 1
ATOM 1743 C C . TYR A 1 230 ? -30.585 -2.003 34.134 1.00 94.62 230 TYR A C 1
ATOM 1745 O O . TYR A 1 230 ? -31.188 -2.291 35.165 1.00 94.62 230 TYR A O 1
ATOM 1753 N N . ALA A 1 231 ? -31.160 -1.321 33.147 1.00 92.12 231 ALA A N 1
ATOM 1754 C CA . ALA A 1 231 ? -32.534 -0.841 33.250 1.00 92.12 231 ALA A CA 1
ATOM 1755 C C . ALA A 1 231 ? -33.551 -1.986 33.395 1.00 92.12 231 ALA A C 1
ATOM 1757 O O . ALA A 1 231 ? -34.598 -1.802 34.003 1.00 92.12 231 ALA A O 1
ATOM 1758 N N . MET A 1 232 ? -33.248 -3.170 32.853 1.00 91.19 232 MET A N 1
ATOM 1759 C CA . MET A 1 232 ? -34.151 -4.321 32.926 1.00 91.19 232 MET A CA 1
ATOM 1760 C C . MET A 1 232 ? -34.244 -4.912 34.339 1.00 91.19 232 MET A C 1
ATOM 1762 O O . MET A 1 232 ? -35.292 -5.441 34.698 1.00 91.19 232 MET A O 1
ATOM 1766 N N . ASP A 1 233 ? -33.200 -4.762 35.158 1.00 91.81 233 ASP A N 1
ATOM 1767 C CA . ASP A 1 233 ? -33.176 -5.288 36.529 1.00 91.81 233 ASP A CA 1
ATOM 1768 C C . ASP A 1 233 ? -34.181 -4.557 37.429 1.00 91.81 233 ASP A C 1
ATOM 1770 O O . ASP A 1 233 ? -34.681 -5.130 38.392 1.00 91.81 233 ASP A O 1
ATOM 1774 N N . LEU A 1 234 ? -34.571 -3.321 37.078 1.00 88.94 234 LEU A N 1
ATOM 1775 C CA . LEU A 1 234 ? -35.644 -2.593 37.768 1.00 88.94 234 LEU A CA 1
ATOM 1776 C C . LEU A 1 234 ? -36.963 -3.376 37.792 1.00 88.94 234 LEU A C 1
ATOM 1778 O O . LEU A 1 234 ? -37.756 -3.190 38.717 1.00 88.94 234 LEU A O 1
ATOM 1782 N N . LEU A 1 235 ? -37.216 -4.252 36.811 1.00 87.00 235 LEU A N 1
ATOM 1783 C CA . LEU A 1 235 ? -38.443 -5.053 36.759 1.00 87.00 235 LEU A CA 1
ATOM 1784 C C . LEU A 1 235 ? -38.572 -6.008 37.952 1.00 87.00 235 LEU A C 1
ATOM 1786 O O . LEU A 1 235 ? -39.689 -6.233 38.425 1.00 87.00 235 LEU A O 1
ATOM 1790 N N . ASP A 1 236 ? -37.451 -6.507 38.477 1.00 85.81 236 ASP A N 1
ATOM 1791 C CA . ASP A 1 236 ? -37.438 -7.409 39.634 1.00 85.81 236 ASP A CA 1
ATOM 1792 C C . ASP A 1 236 ? -37.842 -6.687 40.933 1.00 85.81 236 ASP A C 1
ATOM 1794 O O . ASP A 1 236 ? -38.366 -7.304 41.868 1.00 85.81 236 ASP A O 1
ATOM 1798 N N . TYR A 1 237 ? -37.671 -5.362 40.968 1.00 84.00 237 TYR A N 1
ATOM 1799 C CA . TYR A 1 237 ? -38.033 -4.494 42.092 1.00 84.00 237 TYR A CA 1
ATOM 1800 C C . TYR A 1 237 ? -39.391 -3.809 41.891 1.00 84.00 237 TYR A C 1
ATOM 1802 O O . TYR A 1 237 ? -40.078 -3.511 42.867 1.00 84.00 237 TYR A O 1
ATOM 1810 N N . ALA A 1 238 ? -39.838 -3.632 40.644 1.00 76.12 238 ALA A N 1
ATOM 1811 C CA . ALA A 1 238 ? -41.094 -2.960 40.306 1.00 76.12 238 ALA A CA 1
ATOM 1812 C C . ALA A 1 238 ? -42.340 -3.640 40.902 1.00 76.12 238 ALA A C 1
ATOM 1814 O O . ALA A 1 238 ? -43.317 -2.970 41.229 1.00 76.12 238 ALA A O 1
ATOM 1815 N N . GLN A 1 239 ? -42.313 -4.965 41.091 1.00 74.19 239 GLN A N 1
ATOM 1816 C CA . GLN A 1 239 ? -43.421 -5.695 41.726 1.00 74.19 239 GLN A CA 1
ATOM 1817 C C . GLN A 1 239 ? -43.541 -5.430 43.236 1.00 74.19 239 GLN A C 1
ATOM 1819 O O . GLN A 1 239 ? -44.563 -5.750 43.841 1.00 74.19 239 GLN A O 1
ATOM 1824 N N . LYS A 1 240 ? -42.505 -4.857 43.855 1.00 77.00 240 LYS A N 1
ATOM 1825 C CA . LYS A 1 240 ? -42.392 -4.624 45.296 1.00 77.00 240 LYS A CA 1
ATOM 1826 C C . LYS A 1 240 ? -42.103 -3.143 45.524 1.00 77.00 240 LYS A C 1
ATOM 1828 O O . LYS A 1 240 ? -40.994 -2.786 45.896 1.00 77.00 240 LYS A O 1
ATOM 1833 N N . GLY A 1 241 ? -43.102 -2.293 45.276 1.00 71.31 241 GLY A N 1
ATOM 1834 C CA . GLY A 1 241 ? -42.957 -0.829 45.227 1.00 71.31 241 GLY A CA 1
ATOM 1835 C C . GLY A 1 241 ? -42.197 -0.191 46.399 1.00 71.31 241 GLY A C 1
ATOM 1836 O O . GLY A 1 241 ? -41.446 0.747 46.171 1.00 71.31 241 GLY A O 1
ATOM 1837 N N . GLU A 1 242 ? -42.296 -0.738 47.616 1.00 77.31 242 GLU A N 1
ATOM 1838 C CA . GLU A 1 242 ? -41.524 -0.270 48.783 1.00 77.31 242 GLU A CA 1
ATOM 1839 C C . GLU A 1 242 ? -40.000 -0.400 48.596 1.00 77.31 242 GLU A C 1
ATOM 1841 O O . GLU A 1 242 ? -39.242 0.444 49.066 1.00 77.31 242 GLU A O 1
ATOM 1846 N N . LEU A 1 243 ? -39.532 -1.415 47.860 1.00 79.69 243 LEU A N 1
ATOM 1847 C CA . LEU A 1 243 ? -38.105 -1.622 47.604 1.00 79.69 243 LEU A CA 1
ATOM 1848 C C . LEU A 1 243 ? -37.508 -0.544 46.698 1.00 79.69 243 LEU A C 1
ATOM 1850 O O . LEU A 1 243 ? -36.306 -0.300 46.769 1.00 79.69 243 LEU A O 1
ATOM 1854 N N . LEU A 1 244 ? -38.319 0.131 45.878 1.00 80.00 244 LEU A N 1
ATOM 1855 C CA . LEU A 1 244 ? -37.823 1.199 45.006 1.00 80.00 244 LEU A CA 1
ATOM 1856 C C . LEU A 1 244 ? -37.373 2.439 45.792 1.00 80.00 244 LEU A C 1
ATOM 1858 O O . LEU A 1 244 ? -36.521 3.190 45.316 1.00 80.00 244 LEU A O 1
ATOM 1862 N N . GLU A 1 245 ? -37.933 2.640 46.987 1.00 82.69 245 GLU A N 1
ATOM 1863 C CA . GLU A 1 245 ? -37.626 3.777 47.861 1.00 82.69 245 GLU A CA 1
ATOM 1864 C C . GLU A 1 245 ? -36.523 3.457 48.879 1.00 82.69 245 GLU A C 1
ATOM 1866 O O . GLU A 1 245 ? -35.873 4.369 49.385 1.00 82.69 245 GLU A O 1
ATOM 1871 N N . THR A 1 246 ? -36.291 2.175 49.182 1.00 84.06 246 THR A N 1
ATOM 1872 C CA . THR A 1 246 ? -35.319 1.756 50.208 1.00 84.06 246 THR A CA 1
ATOM 1873 C C . THR A 1 246 ? -34.029 1.169 49.651 1.00 84.06 246 THR A C 1
ATOM 1875 O O . THR A 1 246 ? -33.004 1.206 50.329 1.00 84.06 246 THR A O 1
ATOM 1878 N N . THR A 1 247 ? -34.070 0.562 48.463 1.00 89.12 247 THR A N 1
ATOM 1879 C CA . THR A 1 247 ? -32.905 -0.104 47.873 1.00 89.12 247 THR A CA 1
ATOM 1880 C C . THR A 1 247 ? -32.062 0.897 47.098 1.00 89.12 247 THR A C 1
ATOM 1882 O O . THR A 1 247 ? -32.585 1.756 46.383 1.00 89.12 247 THR A O 1
ATOM 1885 N N . THR A 1 248 ? -30.744 0.774 47.239 1.00 93.38 248 THR A N 1
ATOM 1886 C CA . THR A 1 248 ? -29.799 1.630 46.527 1.00 93.38 248 THR A CA 1
ATOM 1887 C C . THR A 1 248 ? -29.448 1.046 45.164 1.00 93.38 248 THR A C 1
ATOM 1889 O O . THR A 1 248 ? -29.483 -0.169 44.946 1.00 93.38 248 THR A O 1
ATOM 1892 N N . VAL A 1 249 ? -29.062 1.906 44.227 1.00 93.25 249 VAL A N 1
ATOM 1893 C CA . VAL A 1 249 ? -28.593 1.490 42.900 1.00 93.25 249 VAL A CA 1
ATOM 1894 C C . VAL A 1 249 ? -27.332 0.639 43.012 1.00 93.25 249 VAL A C 1
ATOM 1896 O O . VAL A 1 249 ? -27.161 -0.314 42.253 1.00 93.25 249 VAL A O 1
ATOM 1899 N N . GLY A 1 250 ? -26.471 0.929 43.989 1.00 90.81 250 GLY A N 1
ATOM 1900 C CA . GLY A 1 250 ? -25.258 0.169 44.263 1.00 90.81 250 GLY A CA 1
ATOM 1901 C C . GLY A 1 250 ? -25.502 -1.293 44.644 1.00 90.81 250 GLY A C 1
ATOM 1902 O O . GLY A 1 250 ? -24.608 -2.108 44.396 1.00 90.81 250 GLY A O 1
ATOM 1903 N N . ASP A 1 251 ? -26.670 -1.624 45.204 1.00 90.94 251 ASP A N 1
ATOM 1904 C CA . ASP A 1 251 ? -27.061 -2.997 45.558 1.00 90.94 251 ASP A CA 1
ATOM 1905 C C . ASP A 1 251 ? -27.574 -3.791 44.348 1.00 90.94 251 ASP A C 1
ATOM 1907 O O . ASP A 1 251 ? -27.375 -5.002 44.273 1.00 90.94 251 ASP A O 1
ATOM 1911 N N . MET A 1 252 ? -28.210 -3.111 43.390 1.00 92.75 252 MET A N 1
ATOM 1912 C CA . MET A 1 252 ? -28.674 -3.702 42.127 1.00 92.75 252 MET A CA 1
ATOM 1913 C C . MET A 1 252 ? -27.549 -3.784 41.080 1.00 92.75 252 MET A C 1
ATOM 1915 O O . MET A 1 252 ? -27.584 -4.617 40.176 1.00 92.75 252 MET A O 1
ATOM 1919 N N . ALA A 1 253 ? -26.546 -2.909 41.176 1.00 92.75 253 ALA A N 1
ATOM 1920 C CA . ALA A 1 253 ? -25.474 -2.800 40.198 1.00 92.75 253 ALA A CA 1
ATOM 1921 C C . ALA A 1 253 ? -24.671 -4.101 40.049 1.00 92.75 253 ALA A C 1
ATOM 1923 O O . ALA A 1 253 ? -24.205 -4.697 41.021 1.00 92.75 253 ALA A O 1
ATOM 1924 N N . HIS A 1 254 ? -24.397 -4.473 38.802 1.00 93.19 254 HIS A N 1
ATOM 1925 C CA . HIS A 1 254 ? -23.510 -5.580 38.479 1.00 93.19 254 HIS A CA 1
ATOM 1926 C C . HIS A 1 254 ? -22.048 -5.155 38.675 1.00 93.19 254 HIS A C 1
ATOM 1928 O O . HIS A 1 254 ? -21.578 -4.216 38.024 1.00 93.19 254 HIS A O 1
ATOM 1934 N N . LYS A 1 255 ? -21.327 -5.850 39.567 1.00 88.69 255 LYS A N 1
ATOM 1935 C CA . LYS A 1 255 ? -19.928 -5.564 39.936 1.00 88.69 255 LYS A CA 1
ATOM 1936 C C . LYS A 1 255 ? -19.009 -6.767 39.663 1.00 88.69 255 LYS A C 1
ATOM 1938 O O . LYS A 1 255 ? -19.450 -7.903 39.847 1.00 88.69 255 LYS A O 1
ATOM 1943 N N . PRO A 1 256 ? -17.722 -6.539 39.331 1.00 83.88 256 PRO A N 1
ATOM 1944 C CA . PRO A 1 256 ? -17.111 -5.244 39.005 1.00 83.88 256 PRO A CA 1
ATOM 1945 C C . PRO A 1 256 ? -17.410 -4.808 37.560 1.00 83.88 256 PRO A C 1
ATOM 1947 O O . PRO A 1 256 ? -17.712 -5.635 36.700 1.00 83.88 256 PRO A O 1
ATOM 1950 N N . ALA A 1 257 ? -17.289 -3.508 37.278 1.00 83.38 257 ALA A N 1
ATOM 1951 C CA . ALA A 1 257 ? -17.257 -3.021 35.900 1.00 83.38 257 ALA A CA 1
ATOM 1952 C C . ALA A 1 257 ? -15.996 -3.531 35.174 1.00 83.38 257 ALA A C 1
ATOM 1954 O O . ALA A 1 257 ? -14.929 -3.670 35.774 1.00 83.38 257 ALA A O 1
ATOM 1955 N N . TYR A 1 258 ? -16.123 -3.821 33.879 1.00 83.19 258 TYR A N 1
ATOM 1956 C CA . TYR A 1 258 ? -14.992 -4.209 33.038 1.00 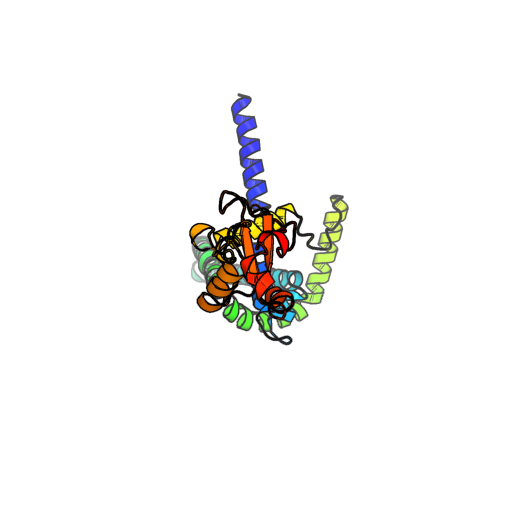83.19 258 TYR A CA 1
ATOM 1957 C C . TYR A 1 258 ? -14.278 -2.958 32.518 1.00 83.19 258 TYR A C 1
ATOM 1959 O O . TYR A 1 258 ? -14.923 -2.073 31.960 1.00 83.19 258 TYR A O 1
ATOM 1967 N N . PHE A 1 259 ? -12.957 -2.899 32.685 1.00 83.62 259 PHE A N 1
ATOM 1968 C CA . PHE A 1 259 ? -12.133 -1.765 32.267 1.00 83.62 259 PHE A CA 1
ATOM 1969 C C . PHE A 1 259 ? -11.265 -2.142 31.069 1.00 83.62 259 PHE A C 1
ATOM 1971 O O . PHE A 1 259 ? -10.597 -3.177 31.079 1.00 83.62 259 PHE A O 1
ATOM 1978 N N . VAL A 1 260 ? -11.252 -1.273 30.059 1.00 78.81 260 VAL A N 1
ATOM 1979 C CA . VAL A 1 260 ? -10.376 -1.376 28.887 1.00 78.81 260 VAL A CA 1
ATOM 1980 C C . VAL A 1 260 ? -9.369 -0.223 28.951 1.00 78.81 260 VAL A C 1
ATOM 1982 O O . VAL A 1 260 ? -9.796 0.923 29.094 1.00 78.81 260 VAL A O 1
ATOM 1985 N N . PRO A 1 261 ? -8.051 -0.487 28.906 1.00 73.62 261 PRO A N 1
ATOM 1986 C CA . PRO A 1 261 ? -7.051 0.575 28.869 1.00 73.62 261 PRO A CA 1
ATOM 1987 C C . PRO A 1 261 ? -7.123 1.322 27.532 1.00 73.62 261 PRO A C 1
ATOM 1989 O O . PRO A 1 261 ? -7.179 0.689 26.485 1.00 73.62 261 PRO A O 1
ATOM 1992 N N . GLY A 1 262 ? -7.069 2.655 27.565 1.00 57.94 262 GLY A N 1
ATOM 1993 C CA . GLY A 1 262 ? -7.120 3.510 26.369 1.00 57.94 262 GLY A CA 1
ATOM 1994 C C . GLY A 1 262 ? -5.835 3.538 25.535 1.00 57.94 262 GLY A C 1
ATOM 1995 O O . GLY A 1 262 ? -5.687 4.398 24.680 1.00 57.94 262 GLY A O 1
ATOM 1996 N N . ASN A 1 263 ? -4.885 2.637 25.801 1.00 50.31 263 ASN A N 1
ATOM 1997 C CA . ASN A 1 263 ? -3.604 2.584 25.109 1.00 50.31 263 ASN A CA 1
ATOM 1998 C C . ASN A 1 263 ? -3.450 1.171 24.531 1.00 50.31 263 ASN A C 1
ATOM 2000 O O . ASN A 1 263 ? -2.872 0.289 25.178 1.00 50.31 263 ASN A O 1
ATOM 2004 N N . LEU A 1 264 ? -4.000 0.962 23.339 1.00 44.12 264 LEU A N 1
ATOM 2005 C CA . LEU A 1 264 ? -3.698 -0.171 22.466 1.00 44.12 264 LEU A CA 1
ATOM 2006 C C . LEU A 1 264 ? -3.016 0.343 21.198 1.00 44.12 264 LEU A C 1
ATOM 2008 O O . LEU A 1 264 ? -3.421 1.420 20.719 1.00 44.12 264 LEU A O 1
#

InterPro domains:
  IPR002550 CNNM, transmembrane domain [PF01595] (30-182)
  IPR002550 CNNM, transmembrane domain [PS51846] (1-182)
  IPR046342 CBS domain superfamily [G3DSA:3.10.580.10] (174-264)
  IPR046342 CBS domain superfamily [SSF54631] (183-263)

Foldseek 3Di:
DVVVVVVVCVVVVVVVVVVVVPPLPVVLLVVLVVLVVVDDPPDLSVLCNVCVPLLVVLLVVVLVCCLVVVLVVQLVVLCVPPNPVSNVVSVVVSVVCCCCPVNDPVSVCCVVPVNVSSRVVSVVSVVSSVVCVVVVVVVVVVVVVVCVVVVHDPPDDPPCDPVNVVVVVVVCVVVVVDDQPVVVDDPLVRAAAEEQQAFLVVVVVVCVVPVDQKHFYAYPDSVHGFFIAGPVLVVVCVVPVVRRGVPGSNVRGDDDDDDDDSPD

Secondary structure (DSSP, 8-state):
-HHHHHHHHHHHHHHHHHHHT-HHHHHHHHHHHHHHHHS-TT-HHHHHHHTHHHHHHHHHHHHHHHHHHHHHHHHHHHHHHH-HHHHHHHHHHHHHHIIIIIIIHHHHHHHHSHHHHHHHHHHHHHHHHHHTHHHHHHHHHHHHHHHHHTT-----S----HHHHHHHHHHHHHTTSS--GGGTSPPGGG---EETTSBHHHHHHHHHHH--SEEEEEESEEEEEEEEEEGGGHHHHHTSTTHHHHSBHHHHSBSSPP---S--